Protein AF-A0A1H1J2H3-F1 (afdb_monomer_lite)

Structure (mmCIF, N/CA/C/O backbone):
data_AF-A0A1H1J2H3-F1
#
_entry.id   AF-A0A1H1J2H3-F1
#
loop_
_atom_site.group_PDB
_atom_site.id
_atom_site.type_symbol
_atom_site.label_atom_id
_atom_site.label_alt_id
_atom_site.label_comp_id
_atom_site.label_asym_id
_atom_site.label_entity_id
_atom_site.label_seq_id
_atom_site.pdbx_PDB_ins_code
_atom_site.Cartn_x
_atom_site.Cartn_y
_atom_site.Cartn_z
_atom_site.occupancy
_atom_site.B_iso_or_equiv
_atom_site.auth_seq_id
_atom_site.auth_comp_id
_atom_site.auth_asym_id
_atom_site.auth_atom_id
_atom_site.pdbx_PDB_model_num
ATOM 1 N N . MET A 1 1 ? 97.618 37.392 -38.496 1.00 36.31 1 MET A N 1
ATOM 2 C CA . MET A 1 1 ? 97.103 38.719 -38.889 1.00 36.31 1 MET A CA 1
ATOM 3 C C . MET A 1 1 ? 95.689 38.517 -39.395 1.00 36.31 1 MET A C 1
ATOM 5 O O . MET A 1 1 ? 95.484 37.674 -40.255 1.00 36.31 1 MET A O 1
ATOM 9 N N . THR A 1 2 ? 94.741 39.180 -38.746 1.00 43.62 2 THR A N 1
ATOM 10 C CA . THR A 1 2 ? 93.294 39.170 -38.993 1.00 43.62 2 THR A CA 1
ATOM 11 C C . THR A 1 2 ? 92.930 39.876 -40.304 1.00 43.62 2 THR A C 1
ATOM 13 O O . THR A 1 2 ? 93.598 40.845 -40.660 1.00 43.62 2 THR A O 1
ATOM 16 N N . ASN A 1 3 ? 91.875 39.416 -40.992 1.00 35.62 3 ASN A N 1
ATOM 17 C CA . ASN A 1 3 ? 90.645 40.201 -41.204 1.00 35.62 3 ASN A CA 1
ATOM 18 C C . ASN A 1 3 ? 89.600 39.472 -42.077 1.00 35.62 3 ASN A C 1
ATOM 20 O O . ASN A 1 3 ? 89.865 39.086 -43.211 1.00 35.62 3 ASN A O 1
ATOM 24 N N . ASP A 1 4 ? 88.417 39.331 -41.478 1.00 42.59 4 ASP A N 1
ATOM 25 C CA . ASP A 1 4 ? 87.033 39.453 -41.970 1.00 42.59 4 ASP A CA 1
ATOM 26 C C . ASP A 1 4 ? 86.778 39.903 -43.425 1.00 42.59 4 ASP A C 1
ATOM 28 O O . ASP A 1 4 ? 87.322 40.912 -43.865 1.00 42.59 4 ASP A O 1
ATOM 32 N N . THR A 1 5 ? 85.818 39.279 -44.134 1.00 40.19 5 THR A N 1
ATOM 33 C CA . THR A 1 5 ? 84.399 39.730 -44.256 1.00 40.19 5 THR A CA 1
ATOM 34 C C . THR A 1 5 ? 83.586 38.938 -45.314 1.00 40.19 5 THR A C 1
ATOM 36 O O . THR A 1 5 ? 83.968 38.872 -46.472 1.00 40.19 5 THR A O 1
ATOM 39 N N . ASN A 1 6 ? 82.436 38.400 -44.874 1.00 42.41 6 ASN A N 1
ATOM 40 C CA . ASN A 1 6 ? 81.051 38.474 -45.406 1.00 42.41 6 ASN A CA 1
ATOM 41 C C . ASN A 1 6 ? 80.650 38.199 -46.891 1.00 42.41 6 ASN A C 1
ATOM 43 O O . ASN A 1 6 ? 81.324 38.604 -47.832 1.00 42.41 6 ASN A O 1
ATOM 47 N N . THR A 1 7 ? 79.381 37.752 -47.039 1.00 37.81 7 THR A N 1
ATOM 48 C CA . THR A 1 7 ? 78.473 37.690 -48.229 1.00 37.81 7 THR A CA 1
ATOM 49 C C . THR A 1 7 ? 78.457 36.338 -48.963 1.00 37.81 7 THR A C 1
ATOM 51 O O . THR A 1 7 ? 79.508 35.821 -49.298 1.00 37.81 7 THR A O 1
ATOM 54 N N . GLY A 1 8 ? 77.343 35.681 -49.295 1.00 33.53 8 GLY A N 1
ATOM 55 C CA . GLY A 1 8 ? 75.907 35.955 -49.220 1.00 33.53 8 GLY A CA 1
ATOM 56 C C . GLY A 1 8 ? 75.148 34.768 -49.855 1.00 33.53 8 GLY A C 1
ATOM 57 O O . GLY A 1 8 ? 75.752 33.915 -50.503 1.00 33.53 8 GLY A O 1
ATOM 58 N N . ALA A 1 9 ? 73.843 34.697 -49.601 1.00 39.56 9 ALA A N 1
ATOM 59 C CA . ALA A 1 9 ? 72.915 33.637 -49.998 1.00 39.56 9 ALA A CA 1
ATOM 60 C C . ALA A 1 9 ? 72.599 33.597 -51.508 1.00 39.56 9 ALA A C 1
ATOM 62 O O . ALA A 1 9 ? 72.543 34.656 -52.122 1.00 39.56 9 ALA A O 1
ATOM 63 N N . ASP A 1 10 ? 72.347 32.402 -52.062 1.00 38.41 10 ASP A N 1
ATOM 64 C CA . ASP A 1 10 ? 71.090 31.995 -52.733 1.00 38.41 10 ASP A CA 1
ATOM 65 C C . ASP A 1 10 ? 71.273 30.619 -53.409 1.00 38.41 10 ASP A C 1
ATOM 67 O O . ASP A 1 10 ? 72.138 30.468 -54.268 1.00 38.41 10 ASP A O 1
ATOM 71 N N . ASP A 1 11 ? 70.440 29.630 -53.071 1.00 39.12 11 ASP A N 1
ATOM 72 C CA . ASP A 1 11 ? 69.999 28.634 -54.058 1.00 39.12 11 ASP A CA 1
ATOM 73 C C . ASP A 1 11 ? 68.630 28.074 -53.652 1.00 39.12 11 ASP A C 1
ATOM 75 O O . ASP A 1 11 ? 68.457 27.389 -52.639 1.00 39.12 11 ASP A O 1
ATOM 79 N N . SER A 1 12 ? 67.637 28.425 -54.457 1.00 41.12 12 SER A N 1
ATOM 80 C CA . SER A 1 12 ? 66.279 27.911 -54.405 1.00 41.12 12 SER A CA 1
ATOM 81 C C . SER A 1 12 ? 66.153 26.800 -55.442 1.00 41.12 12 SER A C 1
ATOM 83 O O . SER A 1 12 ? 66.401 27.068 -56.614 1.00 41.12 12 SER A O 1
ATOM 85 N N . SER A 1 13 ? 65.629 25.623 -55.067 1.00 41.72 13 SER A N 1
ATOM 86 C CA . SER A 1 13 ? 64.495 24.945 -55.745 1.00 41.72 13 SER A CA 1
ATOM 87 C C . SER A 1 13 ? 64.489 23.412 -55.622 1.00 41.72 13 SER A C 1
ATOM 89 O O . SER A 1 13 ? 65.503 22.752 -55.813 1.00 41.72 13 SER A O 1
ATOM 91 N N . ARG A 1 14 ? 63.254 22.884 -55.515 1.00 44.09 14 ARG A N 1
ATOM 92 C CA . ARG A 1 14 ? 62.756 21.491 -55.669 1.00 44.09 14 ARG A CA 1
ATOM 93 C C . ARG A 1 14 ? 62.645 20.712 -54.355 1.00 44.09 14 ARG A C 1
ATOM 95 O O . ARG A 1 14 ? 63.609 20.146 -53.871 1.00 44.09 14 ARG A O 1
ATOM 102 N N . SER A 1 15 ? 61.514 20.771 -53.650 1.00 41.53 15 SER A N 1
ATOM 103 C CA . SER A 1 15 ? 60.154 20.325 -54.019 1.00 41.53 15 SER A CA 1
ATOM 104 C C . SER A 1 15 ? 60.049 18.829 -54.327 1.00 41.53 15 SER A C 1
ATOM 106 O O . SER A 1 15 ? 60.689 18.325 -55.244 1.00 41.53 15 SER A O 1
ATOM 108 N N . GLU A 1 16 ? 59.107 18.211 -53.610 1.00 44.56 16 GLU A N 1
ATOM 109 C CA . GLU A 1 16 ? 58.350 17.017 -53.983 1.00 44.56 16 GLU A CA 1
ATOM 110 C C . GLU A 1 16 ? 59.008 15.637 -53.834 1.00 44.56 16 GLU A C 1
ATOM 112 O O . GLU A 1 16 ? 59.521 15.057 -54.786 1.00 44.56 16 GLU A O 1
ATOM 117 N N . ARG A 1 17 ? 58.753 15.028 -52.667 1.00 43.31 17 ARG A N 1
ATOM 118 C CA . ARG A 1 17 ? 57.967 13.784 -52.476 1.00 43.31 17 ARG A CA 1
ATOM 119 C C . ARG A 1 17 ? 58.601 12.931 -51.383 1.00 43.31 17 ARG A C 1
ATOM 121 O O . ARG A 1 17 ? 59.389 12.042 -51.668 1.00 43.31 17 ARG A O 1
ATOM 128 N N . ASP A 1 18 ? 58.126 13.102 -50.156 1.00 45.59 18 ASP A N 1
ATOM 129 C CA . ASP A 1 18 ? 57.820 11.909 -49.376 1.00 45.59 18 ASP A CA 1
ATOM 130 C C . ASP A 1 18 ? 56.404 12.036 -48.825 1.00 45.59 18 ASP A C 1
ATOM 132 O O . ASP A 1 18 ? 56.073 12.849 -47.960 1.00 45.59 18 ASP A O 1
ATOM 136 N N . ARG A 1 19 ? 55.522 11.327 -49.520 1.00 43.34 19 ARG A N 1
ATOM 137 C CA . ARG A 1 19 ? 54.085 11.337 -49.331 1.00 43.34 19 ARG A CA 1
ATOM 138 C C . ARG A 1 19 ? 53.770 10.477 -48.119 1.00 43.34 19 ARG A C 1
ATOM 140 O O . ARG A 1 19 ? 54.002 9.278 -48.131 1.00 43.34 19 ARG A O 1
ATOM 147 N N . GLY A 1 20 ? 53.108 11.092 -47.147 1.00 46.50 20 GLY A N 1
ATOM 148 C CA . GLY A 1 20 ? 51.881 10.540 -46.582 1.00 46.50 20 GLY A CA 1
ATOM 149 C C . GLY A 1 20 ? 51.920 9.068 -46.170 1.00 46.50 20 GLY A C 1
ATOM 150 O O . GLY A 1 20 ? 51.310 8.218 -46.808 1.00 46.50 20 GLY A O 1
ATOM 151 N N . ARG A 1 21 ? 52.477 8.805 -44.992 1.00 44.47 21 ARG A N 1
ATOM 152 C CA . ARG A 1 21 ? 51.837 7.891 -44.041 1.00 44.47 21 ARG A CA 1
ATOM 153 C C . ARG A 1 21 ? 51.484 8.667 -42.779 1.00 44.47 21 ARG A C 1
ATOM 155 O O . ARG A 1 21 ? 51.980 8.391 -41.693 1.00 44.47 21 ARG A O 1
ATOM 162 N N . ARG A 1 22 ? 50.561 9.627 -42.919 1.00 46.19 22 ARG A N 1
ATOM 163 C CA . ARG A 1 22 ? 49.605 9.838 -41.832 1.00 46.19 22 ARG A CA 1
ATOM 164 C C . ARG A 1 22 ? 48.875 8.506 -41.727 1.00 46.19 22 ARG A C 1
ATOM 166 O O . ARG A 1 22 ? 48.101 8.159 -42.611 1.00 46.19 22 ARG A O 1
ATOM 173 N N . ARG A 1 23 ? 49.220 7.698 -40.721 1.00 45.53 23 ARG A N 1
ATOM 174 C CA . ARG A 1 23 ? 48.247 6.742 -40.205 1.00 45.53 23 ARG A CA 1
ATOM 175 C C . ARG A 1 23 ? 47.048 7.618 -39.878 1.00 45.53 23 ARG A C 1
ATOM 177 O O . ARG A 1 23 ? 47.141 8.437 -38.968 1.00 45.53 23 ARG A O 1
ATOM 184 N N . ASP A 1 24 ? 45.999 7.522 -40.685 1.00 43.44 24 ASP A N 1
ATOM 185 C CA . ASP A 1 24 ? 44.666 7.861 -40.228 1.00 43.44 24 ASP A CA 1
ATOM 186 C C . ASP A 1 24 ? 44.453 6.971 -39.009 1.00 43.44 24 ASP A C 1
ATOM 188 O O . ASP A 1 24 ? 44.097 5.795 -39.118 1.00 43.44 24 ASP A O 1
ATOM 192 N N . SER A 1 25 ? 44.822 7.489 -37.840 1.00 47.12 25 SER A N 1
ATOM 193 C CA . SER A 1 25 ? 44.385 6.953 -36.571 1.00 47.12 25 SER A CA 1
ATOM 194 C C . SER A 1 25 ? 42.880 7.118 -36.629 1.00 47.12 25 SER A C 1
ATOM 196 O O . SER A 1 25 ? 42.366 8.198 -36.338 1.00 47.12 25 SER A O 1
ATOM 198 N N . LYS A 1 26 ? 42.180 6.086 -37.125 1.00 51.97 26 LYS A N 1
ATOM 199 C CA . LYS A 1 26 ? 40.737 5.974 -36.944 1.00 51.97 26 LYS A CA 1
ATOM 200 C C . LYS A 1 26 ? 40.501 6.339 -35.482 1.00 51.97 26 LYS A C 1
ATOM 202 O O . LYS A 1 26 ? 41.202 5.752 -34.651 1.00 51.97 26 LYS A O 1
ATOM 207 N N . PRO A 1 27 ? 39.634 7.322 -35.178 1.00 56.72 27 PRO A N 1
ATOM 208 C CA . PRO A 1 27 ? 39.331 7.643 -33.794 1.00 56.72 27 PRO A CA 1
ATOM 209 C C . PRO A 1 27 ? 39.027 6.316 -33.112 1.00 56.72 27 PRO A C 1
ATOM 211 O O . PRO A 1 27 ? 38.200 5.549 -33.614 1.00 56.72 27 PRO A O 1
ATOM 214 N N . GLU A 1 28 ? 39.823 5.971 -32.096 1.00 65.06 28 GLU A N 1
ATOM 215 C CA . GLU A 1 28 ? 39.652 4.703 -31.404 1.00 65.06 28 GLU A CA 1
ATOM 216 C C . GLU A 1 28 ? 38.221 4.697 -30.894 1.00 65.06 28 GLU A C 1
ATOM 218 O O . GLU A 1 28 ? 37.833 5.536 -30.083 1.00 65.06 28 GLU A O 1
ATOM 223 N N . SER A 1 29 ? 37.414 3.813 -31.479 1.00 72.00 29 SER A N 1
ATOM 224 C CA . SER A 1 29 ? 35.996 3.745 -31.175 1.00 72.00 29 SER A CA 1
ATOM 225 C C . SER A 1 29 ? 35.841 3.571 -29.672 1.00 72.00 29 SER A C 1
ATOM 227 O O . SER A 1 29 ? 36.505 2.710 -29.077 1.00 72.00 29 SER A O 1
ATOM 229 N N . HIS A 1 30 ? 34.973 4.390 -29.075 1.00 82.38 30 HIS A N 1
ATOM 230 C CA . HIS A 1 30 ? 34.748 4.395 -27.637 1.00 82.38 30 HIS A CA 1
ATOM 231 C C . HIS A 1 30 ? 34.505 2.954 -27.144 1.00 82.38 30 HIS A C 1
ATOM 233 O O . HIS A 1 30 ? 33.844 2.174 -27.844 1.00 82.38 30 HIS A O 1
ATOM 239 N N . PRO A 1 31 ? 35.043 2.546 -25.977 1.00 86.06 31 PRO A N 1
ATOM 240 C CA . PRO A 1 31 ? 34.907 1.174 -25.488 1.00 86.06 31 PRO A CA 1
ATOM 241 C C . PRO A 1 31 ? 33.460 0.665 -25.471 1.00 86.06 31 PRO A C 1
ATOM 243 O O . PRO A 1 31 ? 33.229 -0.476 -25.863 1.00 86.06 31 PRO A O 1
ATOM 246 N N . ALA A 1 32 ? 32.499 1.523 -25.108 1.00 83.75 32 ALA A N 1
ATOM 247 C CA . ALA A 1 32 ? 31.072 1.188 -25.116 1.00 83.75 32 ALA A CA 1
ATOM 248 C C . ALA A 1 32 ? 30.548 0.857 -26.525 1.00 83.75 32 ALA A C 1
ATOM 250 O O . ALA A 1 32 ? 29.857 -0.140 -26.698 1.00 83.75 32 ALA A O 1
ATOM 251 N N . THR A 1 33 ? 30.952 1.624 -27.541 1.00 89.56 33 THR A N 1
ATOM 252 C CA . THR A 1 33 ? 30.580 1.399 -28.945 1.00 89.56 33 THR A CA 1
ATOM 253 C C . THR A 1 33 ? 31.096 0.057 -29.445 1.00 89.56 33 THR A C 1
ATOM 255 O O . THR A 1 33 ? 30.332 -0.736 -29.990 1.00 89.56 33 THR A O 1
ATOM 258 N N . ARG A 1 34 ? 32.369 -0.264 -29.169 1.00 89.25 34 ARG A N 1
ATOM 259 C CA . ARG A 1 34 ? 32.951 -1.563 -29.551 1.00 89.25 34 ARG A CA 1
ATOM 260 C C . ARG A 1 34 ? 32.280 -2.731 -28.832 1.00 89.25 34 ARG A C 1
ATOM 262 O O . ARG A 1 34 ? 32.078 -3.784 -29.434 1.00 89.25 34 ARG A O 1
ATOM 269 N N . ALA A 1 35 ? 31.963 -2.566 -27.547 1.00 89.75 35 ALA A N 1
ATOM 270 C CA . ALA A 1 35 ? 31.281 -3.590 -26.763 1.00 89.75 35 ALA A CA 1
ATOM 271 C C . ALA A 1 35 ? 29.865 -3.847 -27.298 1.00 89.75 35 ALA A C 1
ATOM 273 O O . ALA A 1 35 ? 29.514 -4.999 -27.539 1.00 89.75 35 ALA A O 1
ATOM 274 N N . ALA A 1 36 ? 29.101 -2.785 -27.569 1.00 89.81 36 ALA A N 1
ATOM 275 C CA . ALA A 1 36 ? 27.762 -2.873 -28.141 1.00 89.81 36 ALA A CA 1
ATOM 276 C C . ALA A 1 36 ? 27.765 -3.535 -29.528 1.00 89.81 36 ALA A C 1
ATOM 278 O O . ALA A 1 36 ? 26.981 -4.451 -29.766 1.00 89.81 36 ALA A O 1
ATOM 279 N N . GLU A 1 37 ? 28.708 -3.170 -30.407 1.00 89.56 37 GLU A N 1
ATOM 280 C CA . GLU A 1 37 ? 28.869 -3.821 -31.716 1.00 89.56 37 GLU A CA 1
ATOM 281 C C . GLU A 1 37 ? 29.231 -5.304 -31.574 1.00 89.56 37 GLU A C 1
ATOM 283 O O . GLU A 1 37 ? 28.738 -6.150 -32.318 1.00 89.56 37 GLU A O 1
ATOM 288 N N . THR A 1 38 ? 30.096 -5.639 -30.614 1.00 92.38 38 THR A N 1
ATOM 289 C CA . THR A 1 38 ? 30.494 -7.029 -30.360 1.00 92.38 38 THR A CA 1
ATOM 290 C C . THR A 1 38 ? 29.305 -7.861 -29.889 1.00 92.38 38 THR A C 1
ATOM 292 O O . THR A 1 38 ? 29.110 -8.968 -30.387 1.00 92.38 38 THR A O 1
ATOM 295 N N . ILE A 1 39 ? 28.501 -7.334 -28.963 1.00 90.44 39 ILE A N 1
ATOM 296 C CA . ILE A 1 39 ? 27.307 -8.010 -28.443 1.00 90.44 39 ILE A CA 1
ATOM 297 C C . ILE A 1 39 ? 26.262 -8.165 -29.550 1.00 90.44 39 ILE A C 1
ATOM 299 O O . ILE A 1 39 ? 25.808 -9.280 -29.783 1.00 90.44 39 ILE A O 1
ATOM 303 N N . ALA A 1 40 ? 25.951 -7.098 -30.292 1.00 88.69 40 ALA A N 1
ATOM 304 C CA . ALA A 1 40 ? 24.964 -7.132 -31.374 1.00 88.69 40 ALA A CA 1
ATOM 305 C C . ALA A 1 40 ? 25.328 -8.111 -32.504 1.00 88.69 40 ALA A C 1
ATOM 307 O O . ALA A 1 40 ? 24.442 -8.686 -33.128 1.00 88.69 40 ALA A O 1
ATOM 308 N N . ASN A 1 41 ? 26.624 -8.306 -32.773 1.00 88.56 41 ASN A N 1
ATOM 309 C CA . ASN A 1 41 ? 27.095 -9.253 -33.786 1.00 88.56 41 ASN A CA 1
ATOM 310 C C . ASN A 1 41 ? 27.195 -10.699 -33.276 1.00 88.56 41 ASN A C 1
ATOM 312 O O . ASN A 1 41 ? 27.247 -11.627 -34.085 1.00 88.56 41 ASN A O 1
ATOM 316 N N . ARG A 1 42 ? 27.293 -10.899 -31.957 1.00 92.19 42 ARG A N 1
ATOM 317 C CA . ARG A 1 42 ? 27.474 -12.217 -31.337 1.00 92.19 42 ARG A CA 1
ATOM 318 C C . ARG A 1 42 ? 26.152 -12.838 -30.902 1.00 92.19 42 ARG A C 1
ATOM 320 O O . ARG A 1 42 ? 25.968 -14.038 -31.078 1.00 92.19 42 ARG A O 1
ATOM 327 N N . GLU A 1 43 ? 25.277 -12.035 -30.314 1.00 88.88 43 GLU A N 1
ATOM 328 C CA . GLU A 1 43 ? 24.031 -12.483 -29.707 1.00 88.88 43 GLU A CA 1
ATOM 329 C C . GLU A 1 43 ? 22.849 -12.220 -30.640 1.00 88.88 43 GLU A C 1
ATOM 331 O O . GLU A 1 43 ? 22.773 -11.195 -31.319 1.00 88.88 43 GLU A O 1
ATOM 336 N N . ARG A 1 44 ? 21.884 -13.141 -30.646 1.00 85.75 44 ARG A N 1
ATOM 337 C CA . ARG A 1 44 ? 20.593 -12.895 -31.285 1.00 85.75 44 ARG A CA 1
ATOM 338 C C . ARG A 1 44 ? 19.721 -12.118 -30.305 1.00 85.75 44 ARG A C 1
ATOM 340 O O . ARG A 1 44 ? 19.237 -12.673 -29.325 1.00 85.75 44 ARG A O 1
ATOM 347 N N . LEU A 1 45 ? 19.545 -10.829 -30.570 1.00 87.56 45 LEU A N 1
ATOM 348 C CA . LEU A 1 45 ? 18.708 -9.958 -29.753 1.00 87.56 45 LEU A CA 1
ATOM 349 C C . LEU A 1 45 ? 17.256 -10.067 -30.226 1.00 87.56 45 LEU A C 1
ATOM 351 O O . LEU A 1 45 ? 16.943 -9.638 -31.333 1.00 87.56 45 LEU A O 1
ATOM 355 N N . ASP A 1 46 ? 16.384 -10.628 -29.389 1.00 85.44 46 ASP A N 1
ATOM 356 C CA . ASP A 1 46 ? 14.945 -10.737 -29.680 1.00 85.44 46 ASP A CA 1
ATOM 357 C C . ASP A 1 46 ? 14.112 -9.645 -28.966 1.00 85.44 46 ASP A C 1
ATOM 359 O O . ASP A 1 46 ? 12.936 -9.466 -29.266 1.00 85.44 46 ASP A O 1
ATOM 363 N N . SER A 1 47 ? 14.716 -8.884 -28.041 1.00 89.50 47 SER A N 1
ATOM 364 C CA . SER A 1 47 ? 14.076 -7.755 -27.348 1.00 89.50 47 SER A CA 1
ATOM 365 C C . SER A 1 47 ? 14.318 -6.437 -28.085 1.00 89.50 47 SER A C 1
ATOM 367 O O . SER A 1 47 ? 15.468 -6.045 -28.299 1.00 89.50 47 SER A O 1
ATOM 369 N N . ASP A 1 48 ? 13.243 -5.706 -28.395 1.00 91.38 48 ASP A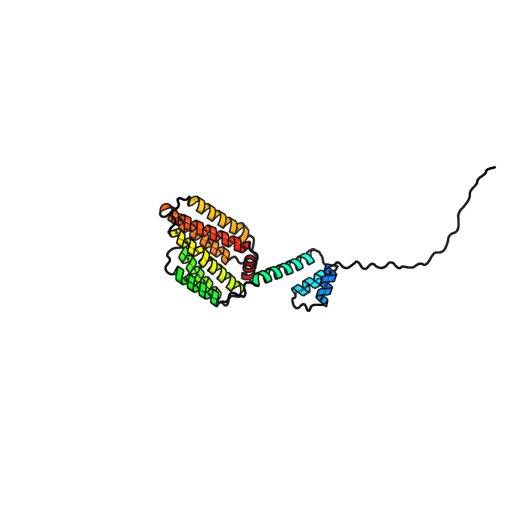 N 1
ATOM 370 C CA . ASP A 1 48 ? 13.305 -4.377 -29.021 1.00 91.38 48 ASP A CA 1
ATOM 371 C C . ASP A 1 48 ? 14.161 -3.389 -28.216 1.00 91.38 48 ASP A C 1
ATOM 373 O O . ASP A 1 48 ? 14.891 -2.580 -28.794 1.00 91.38 48 ASP A O 1
ATOM 377 N N . LEU A 1 49 ? 14.126 -3.481 -26.881 1.00 91.75 49 LEU A N 1
ATOM 378 C CA . LEU A 1 49 ? 14.953 -2.656 -26.003 1.00 91.75 49 LEU A CA 1
ATOM 379 C C . LEU A 1 49 ? 16.431 -3.032 -26.108 1.00 91.75 49 LEU A C 1
ATOM 381 O O . LEU A 1 49 ? 17.272 -2.145 -26.220 1.00 91.75 49 LEU A O 1
ATOM 385 N N . ALA A 1 50 ? 16.760 -4.326 -26.141 1.00 91.12 50 ALA A N 1
ATOM 386 C CA . ALA A 1 50 ? 18.142 -4.776 -26.303 1.00 91.12 50 ALA A CA 1
ATOM 387 C C . ALA A 1 50 ? 18.715 -4.349 -27.667 1.00 91.12 50 ALA A C 1
ATOM 389 O O . ALA A 1 50 ? 19.860 -3.894 -27.751 1.00 91.12 50 ALA A O 1
ATOM 390 N N . ILE A 1 51 ? 17.896 -4.424 -28.723 1.00 93.31 51 ILE A N 1
ATOM 391 C CA . ILE A 1 51 ? 18.235 -3.929 -30.063 1.00 93.31 51 ILE A CA 1
ATOM 392 C C . ILE A 1 51 ? 18.446 -2.411 -30.031 1.00 93.31 51 ILE A C 1
ATOM 394 O O . ILE A 1 51 ? 19.451 -1.923 -30.553 1.00 93.31 51 ILE A O 1
ATOM 398 N N . ARG A 1 52 ? 17.529 -1.653 -29.413 1.00 94.38 52 ARG A N 1
ATOM 399 C CA . ARG A 1 52 ? 17.616 -0.189 -29.292 1.00 94.38 52 ARG A CA 1
ATOM 400 C C . ARG A 1 52 ? 18.850 0.236 -28.499 1.00 94.38 52 ARG A C 1
ATOM 402 O O . ARG A 1 52 ? 19.563 1.125 -28.954 1.00 94.38 52 ARG A O 1
ATOM 409 N N . LEU A 1 53 ? 19.130 -0.421 -27.377 1.00 94.19 53 LEU A N 1
ATOM 410 C CA . LEU A 1 53 ? 20.295 -0.175 -26.530 1.00 94.19 53 LEU A CA 1
ATOM 411 C C . LEU A 1 53 ? 21.593 -0.404 -27.300 1.00 94.19 53 LEU A C 1
ATOM 413 O O . LEU A 1 53 ? 22.416 0.506 -27.392 1.00 94.19 53 LEU A O 1
ATOM 417 N N . CYS A 1 54 ? 21.754 -1.578 -27.919 1.00 93.94 54 CYS A N 1
ATOM 418 C CA . CYS A 1 54 ? 22.958 -1.874 -28.694 1.00 93.94 54 CYS A CA 1
ATOM 419 C C . CYS A 1 54 ? 23.110 -0.908 -29.873 1.00 93.94 54 CYS A C 1
ATOM 421 O O . CYS A 1 54 ? 24.195 -0.383 -30.093 1.00 93.94 54 CYS A O 1
ATOM 423 N N . ARG A 1 55 ? 22.021 -0.598 -30.588 1.00 93.56 55 ARG A N 1
ATOM 424 C CA . ARG A 1 55 ? 22.048 0.346 -31.711 1.00 93.56 55 ARG A CA 1
ATOM 425 C C . ARG A 1 55 ? 22.464 1.753 -31.281 1.00 93.56 55 ARG A C 1
ATOM 427 O O . ARG A 1 55 ? 23.274 2.360 -31.972 1.00 93.56 55 ARG A O 1
ATOM 434 N N . THR A 1 56 ? 21.917 2.268 -30.182 1.00 94.50 56 THR A N 1
ATOM 435 C CA . THR A 1 56 ? 22.248 3.608 -29.677 1.00 94.50 56 THR A CA 1
ATOM 436 C C . THR A 1 56 ? 23.688 3.670 -29.168 1.00 94.50 56 THR A C 1
ATOM 438 O O . THR A 1 56 ? 24.391 4.623 -29.479 1.00 94.50 56 THR A O 1
ATOM 441 N N . LEU A 1 57 ? 24.167 2.647 -28.452 1.00 93.69 57 LEU A N 1
ATOM 442 C CA . LEU A 1 57 ? 25.550 2.607 -27.958 1.00 93.69 57 LEU A CA 1
ATOM 443 C C . LEU A 1 57 ? 26.584 2.398 -29.079 1.00 93.69 57 LEU A C 1
ATOM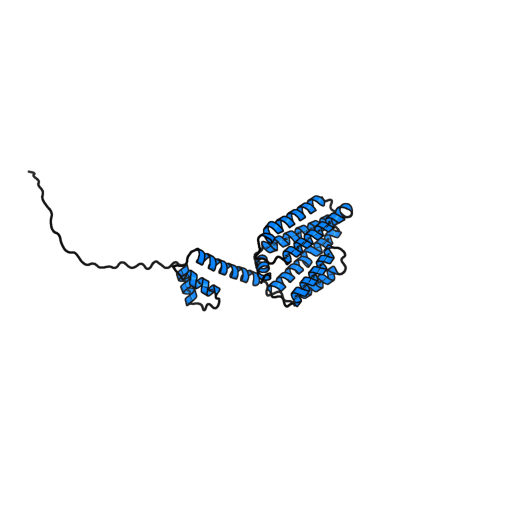 445 O O . LEU A 1 57 ? 27.712 2.886 -28.978 1.00 93.69 57 LEU A O 1
ATOM 449 N N . SER A 1 58 ? 26.208 1.689 -30.148 1.00 92.88 58 SER A N 1
ATOM 450 C CA . SER A 1 58 ? 27.026 1.503 -31.352 1.00 92.88 58 SER A CA 1
ATOM 451 C C . SER A 1 58 ? 27.036 2.717 -32.287 1.00 92.88 58 SER A C 1
ATOM 453 O O . SER A 1 58 ? 27.858 2.754 -33.197 1.00 92.88 58 SER A O 1
ATOM 455 N N . ASP A 1 59 ? 26.158 3.704 -32.098 1.00 91.88 59 ASP A N 1
ATOM 456 C CA . ASP A 1 59 ? 26.138 4.916 -32.915 1.00 91.88 59 ASP A CA 1
ATOM 457 C C . ASP A 1 59 ? 27.128 5.955 -32.352 1.00 91.88 59 ASP A C 1
ATOM 459 O O . ASP A 1 59 ? 26.861 6.564 -31.313 1.00 91.88 59 ASP A O 1
ATOM 463 N N . PRO A 1 60 ? 28.265 6.220 -33.026 1.00 86.50 60 PRO A N 1
ATOM 464 C CA . PRO A 1 60 ? 29.250 7.192 -32.552 1.00 86.50 60 PRO A CA 1
ATOM 465 C C . PRO A 1 60 ? 28.736 8.642 -32.585 1.00 86.50 60 PRO A C 1
ATOM 467 O O . PRO A 1 60 ? 29.420 9.536 -32.091 1.00 86.50 60 PRO A O 1
ATOM 470 N N . SER A 1 61 ? 27.571 8.886 -33.194 1.00 89.44 61 SER A N 1
ATOM 471 C CA . SER A 1 61 ? 26.904 10.189 -33.250 1.00 89.44 61 SER A CA 1
ATOM 472 C C . SER A 1 61 ? 25.741 10.334 -32.264 1.00 89.44 61 SER A C 1
ATOM 474 O O . SER A 1 61 ? 25.103 11.388 -32.239 1.00 89.44 61 SER A O 1
ATOM 476 N N . ALA A 1 62 ? 25.472 9.316 -31.437 1.00 89.94 62 ALA A N 1
ATOM 477 C CA . ALA A 1 62 ? 24.444 9.399 -30.408 1.00 89.94 62 ALA A CA 1
ATOM 478 C C . ALA A 1 62 ? 24.751 10.521 -29.403 1.00 89.94 62 ALA A C 1
ATOM 480 O O . ALA A 1 62 ? 25.881 10.693 -28.943 1.00 89.94 62 ALA A O 1
ATOM 481 N N . THR A 1 63 ? 23.723 11.297 -29.061 1.00 91.81 63 THR A N 1
ATOM 482 C CA . THR A 1 63 ? 23.808 12.336 -28.031 1.00 91.81 63 THR A CA 1
ATOM 483 C C . THR A 1 63 ? 23.800 11.712 -26.634 1.00 91.81 63 THR A C 1
ATOM 485 O O . THR A 1 63 ? 23.263 10.621 -26.455 1.00 91.81 63 THR A O 1
ATOM 488 N N . SER A 1 64 ? 24.351 12.421 -25.637 1.00 91.25 64 SER A N 1
ATOM 489 C CA . SER A 1 64 ? 24.321 11.973 -24.229 1.00 91.25 64 SER A CA 1
ATOM 490 C C . SER A 1 64 ? 22.895 11.690 -23.765 1.00 91.25 64 SER A C 1
ATOM 492 O O . SER A 1 64 ? 22.631 10.605 -23.277 1.00 91.25 64 SER A O 1
ATOM 494 N N . GLU A 1 65 ? 21.964 12.605 -24.047 1.00 93.12 65 GLU A N 1
ATOM 495 C CA . GLU A 1 65 ? 20.537 12.472 -23.720 1.00 93.12 65 GLU A CA 1
ATOM 496 C C . GLU A 1 65 ? 19.936 11.169 -24.268 1.00 93.12 65 GLU A C 1
ATOM 498 O O . GLU A 1 65 ? 19.341 10.393 -23.537 1.00 93.12 65 GLU A O 1
ATOM 503 N N . ARG A 1 66 ? 20.201 10.839 -25.537 1.00 90.81 66 ARG A N 1
ATOM 504 C CA . ARG A 1 66 ? 19.673 9.613 -26.152 1.00 90.81 66 ARG A CA 1
ATOM 505 C C . ARG A 1 66 ? 20.288 8.339 -25.561 1.00 90.81 66 ARG A C 1
ATOM 507 O O . ARG A 1 66 ? 19.645 7.288 -25.569 1.00 90.81 66 ARG A O 1
ATOM 514 N N . VAL A 1 67 ? 21.546 8.411 -25.123 1.00 92.38 67 VAL A N 1
ATOM 515 C CA . VAL A 1 67 ? 22.231 7.313 -24.427 1.00 92.38 67 VAL A CA 1
ATOM 516 C C . VAL A 1 67 ? 21.680 7.157 -23.008 1.00 92.38 67 VAL A C 1
ATOM 518 O O . VAL A 1 67 ? 21.428 6.032 -22.588 1.00 92.38 67 VAL A O 1
ATOM 521 N N . GLU A 1 68 ? 21.463 8.261 -22.296 1.00 93.19 68 GLU A N 1
ATOM 522 C CA . GLU A 1 68 ? 20.856 8.293 -20.962 1.00 93.19 68 GLU A CA 1
ATOM 523 C C . GLU A 1 68 ? 19.439 7.714 -20.992 1.00 93.19 68 GLU A C 1
ATOM 525 O O . GLU A 1 68 ? 19.169 6.789 -20.231 1.00 93.19 68 GLU A O 1
ATOM 530 N N . ASP A 1 69 ? 18.599 8.131 -21.943 1.00 92.50 69 ASP A N 1
ATOM 531 C CA . ASP A 1 69 ? 17.230 7.626 -22.110 1.00 92.50 69 ASP A CA 1
ATOM 532 C C . ASP A 1 69 ? 17.194 6.098 -22.265 1.00 92.50 69 ASP A C 1
ATOM 534 O O . ASP A 1 69 ? 16.482 5.394 -21.553 1.00 92.50 69 ASP A O 1
ATOM 538 N N . VAL A 1 70 ? 18.000 5.545 -23.182 1.00 93.69 70 VAL A N 1
ATOM 539 C CA . VAL A 1 70 ? 17.974 4.096 -23.440 1.00 93.69 70 VAL A CA 1
ATOM 540 C C . VAL A 1 70 ? 18.594 3.284 -22.302 1.00 93.69 70 VAL A C 1
ATOM 542 O O . VAL A 1 70 ? 18.216 2.129 -22.099 1.00 93.69 70 VAL A O 1
ATOM 545 N N . LEU A 1 71 ? 19.552 3.860 -21.571 1.00 93.75 71 LEU A N 1
ATOM 546 C CA . LEU A 1 71 ? 20.104 3.242 -20.369 1.00 93.75 71 LEU A CA 1
ATOM 547 C C . LEU A 1 71 ? 19.088 3.270 -19.231 1.00 93.75 71 LEU A C 1
ATOM 549 O O . LEU A 1 71 ? 18.964 2.269 -18.535 1.00 93.75 71 LEU A O 1
ATOM 553 N N . GLN A 1 72 ? 18.343 4.362 -19.072 1.00 90.94 72 GLN A N 1
ATOM 554 C CA . GLN A 1 72 ? 17.273 4.467 -18.089 1.00 90.94 72 GLN A CA 1
ATOM 555 C C . GLN A 1 72 ? 16.173 3.436 -18.365 1.00 90.94 72 GLN A C 1
ATOM 557 O O . GLN A 1 72 ? 15.804 2.705 -17.449 1.00 90.94 72 GLN A O 1
ATOM 562 N N . ASP A 1 73 ? 15.744 3.284 -19.622 1.00 88.94 73 ASP A N 1
ATOM 563 C CA . ASP A 1 73 ? 14.796 2.235 -20.020 1.00 88.94 73 ASP A CA 1
ATOM 564 C C . ASP A 1 73 ? 15.333 0.825 -19.700 1.00 88.94 73 ASP A C 1
ATOM 566 O O . ASP A 1 73 ? 14.606 -0.049 -19.230 1.00 88.94 73 ASP A O 1
ATOM 570 N N . ALA A 1 74 ? 16.620 0.580 -19.978 1.00 91.06 74 ALA A N 1
ATOM 571 C CA . ALA A 1 74 ? 17.261 -0.707 -19.711 1.00 91.06 74 ALA A CA 1
ATOM 572 C C . ALA A 1 74 ? 17.358 -1.005 -18.212 1.00 91.06 74 ALA A C 1
ATOM 574 O O . ALA A 1 74 ? 17.077 -2.130 -17.802 1.00 91.06 74 ALA A O 1
ATOM 575 N N . ILE A 1 75 ? 17.719 -0.005 -17.405 1.00 88.88 75 ILE A N 1
ATOM 576 C CA . ILE A 1 75 ? 17.738 -0.102 -15.944 1.00 88.88 75 ILE A CA 1
ATOM 577 C C . ILE A 1 75 ? 16.326 -0.391 -15.437 1.00 88.88 75 ILE A C 1
ATOM 579 O O . ILE A 1 75 ? 16.152 -1.343 -14.691 1.00 88.88 75 ILE A O 1
ATOM 583 N N . GLU A 1 76 ? 15.306 0.337 -15.894 1.00 83.56 76 GLU A N 1
ATOM 584 C CA . GLU A 1 76 ? 13.925 0.114 -15.455 1.00 83.56 76 GLU A CA 1
ATOM 585 C C . GLU A 1 76 ? 13.448 -1.321 -15.726 1.00 83.56 76 GLU A C 1
ATOM 587 O O . GLU A 1 76 ? 12.820 -1.937 -14.862 1.00 83.56 76 GLU A O 1
ATOM 592 N N . VAL A 1 77 ? 13.785 -1.890 -16.887 1.00 85.00 77 VAL A N 1
ATOM 593 C CA . VAL A 1 77 ? 13.451 -3.287 -17.202 1.00 85.00 77 VAL A CA 1
ATOM 594 C C . VAL A 1 77 ? 14.217 -4.277 -16.326 1.00 85.00 77 VAL A C 1
ATOM 596 O O . VAL A 1 77 ? 13.627 -5.273 -15.912 1.00 85.00 77 VAL A O 1
ATOM 599 N N . LEU A 1 78 ? 15.495 -4.027 -16.029 1.00 85.38 78 LEU A N 1
ATOM 600 C CA . LEU A 1 78 ? 16.296 -4.896 -15.158 1.00 85.38 78 LEU A CA 1
ATOM 601 C C . LEU A 1 78 ? 15.798 -4.866 -13.711 1.00 85.38 78 LEU A C 1
ATOM 603 O O . LEU A 1 78 ? 15.545 -5.922 -13.143 1.00 85.38 78 LEU A O 1
ATOM 607 N N . GLU A 1 79 ? 15.585 -3.673 -13.160 1.00 81.75 79 GLU A N 1
ATOM 608 C CA . GLU A 1 79 ? 15.028 -3.470 -11.818 1.00 81.75 79 GLU A CA 1
ATOM 609 C C . GLU A 1 79 ? 13.640 -4.116 -11.702 1.00 81.75 79 GLU A C 1
ATOM 611 O O . GLU A 1 79 ? 13.313 -4.751 -10.702 1.00 81.75 79 GLU A O 1
ATOM 616 N N . THR A 1 80 ? 12.832 -4.021 -12.764 1.00 76.69 80 THR A N 1
ATOM 617 C CA . THR A 1 80 ? 11.542 -4.712 -12.824 1.00 76.69 80 THR A CA 1
ATOM 618 C C . THR A 1 80 ? 11.721 -6.225 -12.849 1.00 76.69 80 THR A C 1
ATOM 620 O O . THR A 1 80 ? 11.039 -6.924 -12.113 1.00 76.69 80 THR A O 1
ATOM 623 N N . ALA A 1 81 ? 12.615 -6.757 -13.680 1.00 78.00 81 ALA A N 1
ATOM 624 C CA . ALA A 1 81 ? 12.834 -8.197 -13.769 1.00 78.00 81 ALA A CA 1
ATOM 625 C C . ALA A 1 81 ? 13.321 -8.787 -12.435 1.00 78.00 81 ALA A C 1
ATOM 627 O O . ALA A 1 81 ? 12.802 -9.818 -12.016 1.00 78.00 81 ALA A O 1
ATOM 628 N N . GLU A 1 82 ? 14.244 -8.108 -11.749 1.00 77.69 82 GLU A N 1
ATOM 629 C CA . GLU A 1 82 ? 14.737 -8.510 -10.427 1.00 77.69 82 GLU A CA 1
ATOM 630 C C . GLU A 1 82 ? 13.623 -8.467 -9.370 1.00 77.69 82 GLU A C 1
ATOM 632 O O . GLU A 1 82 ? 13.461 -9.415 -8.604 1.00 77.69 82 GLU A O 1
ATOM 637 N N . ALA A 1 83 ? 12.791 -7.419 -9.373 1.00 72.12 83 ALA A N 1
ATOM 638 C CA . ALA A 1 83 ? 11.629 -7.329 -8.489 1.00 72.12 83 ALA A CA 1
ATOM 639 C C . ALA A 1 83 ? 10.597 -8.446 -8.734 1.00 72.12 83 ALA A C 1
ATOM 641 O O . ALA A 1 83 ? 9.946 -8.899 -7.796 1.00 72.12 83 ALA A O 1
ATOM 642 N N . LEU A 1 84 ? 10.430 -8.889 -9.984 1.00 70.00 84 LEU A N 1
ATOM 643 C CA . LEU A 1 84 ? 9.453 -9.915 -10.357 1.00 70.00 84 LEU A CA 1
ATOM 644 C C . LEU A 1 84 ? 9.970 -11.354 -10.167 1.00 70.00 84 LEU A C 1
ATOM 646 O O . LEU A 1 84 ? 9.154 -12.267 -10.073 1.00 70.00 84 LEU A O 1
ATOM 650 N N . GLU A 1 85 ? 11.284 -11.587 -10.079 1.00 70.00 85 GLU A N 1
ATOM 651 C CA . GLU A 1 85 ? 11.859 -12.940 -9.957 1.00 70.00 85 GLU A CA 1
ATOM 652 C C . GLU A 1 85 ? 11.391 -13.672 -8.679 1.00 70.00 85 GLU A C 1
ATOM 654 O O . GLU A 1 85 ? 11.284 -14.896 -8.669 1.00 70.00 85 GLU A O 1
ATOM 659 N N . GLY A 1 86 ? 11.031 -12.935 -7.621 1.00 63.59 86 GLY A N 1
ATOM 660 C CA . GLY A 1 86 ? 10.455 -13.488 -6.387 1.00 63.59 86 GLY A CA 1
ATOM 661 C C . GLY A 1 86 ? 8.925 -13.635 -6.377 1.00 63.59 86 GLY A C 1
ATOM 662 O O . GLY A 1 86 ? 8.373 -14.174 -5.416 1.00 63.59 86 GLY A O 1
ATOM 663 N N . ILE A 1 87 ? 8.228 -13.146 -7.407 1.00 70.00 87 ILE A N 1
ATOM 664 C CA . ILE A 1 87 ? 6.759 -13.053 -7.439 1.00 70.00 87 ILE A CA 1
ATOM 665 C C . ILE A 1 87 ? 6.099 -14.344 -7.949 1.00 70.00 87 ILE A C 1
ATOM 667 O O . ILE A 1 87 ? 5.023 -14.710 -7.469 1.00 70.00 87 ILE A O 1
ATOM 671 N N . ASP A 1 88 ? 6.754 -15.072 -8.857 1.00 65.00 88 ASP A N 1
ATOM 672 C CA . ASP A 1 88 ? 6.193 -16.258 -9.529 1.00 65.00 88 ASP A CA 1
ATOM 673 C C . ASP A 1 88 ? 5.885 -17.445 -8.589 1.00 65.00 88 ASP A C 1
ATOM 675 O O . ASP A 1 88 ? 5.171 -18.375 -8.972 1.00 65.00 88 ASP A O 1
ATOM 679 N N . ASP A 1 89 ? 6.356 -17.408 -7.339 1.00 73.25 89 ASP A N 1
ATOM 680 C CA . ASP A 1 89 ? 6.088 -18.445 -6.335 1.00 73.25 89 ASP A CA 1
ATOM 681 C C . ASP A 1 89 ? 4.686 -18.344 -5.698 1.00 73.25 89 ASP A C 1
ATOM 683 O O . ASP A 1 89 ? 4.250 -19.271 -5.006 1.00 73.25 89 ASP A O 1
ATOM 687 N N . ILE A 1 90 ? 3.960 -17.238 -5.904 1.00 83.19 90 ILE A N 1
ATOM 688 C CA . ILE A 1 90 ? 2.645 -17.009 -5.288 1.00 83.19 90 ILE A CA 1
ATOM 689 C C . ILE A 1 90 ? 1.525 -17.268 -6.297 1.00 83.19 90 ILE A C 1
ATOM 691 O O . ILE A 1 90 ? 1.229 -16.463 -7.178 1.00 83.19 90 ILE A O 1
ATOM 695 N N . GLY A 1 91 ? 0.847 -18.402 -6.119 1.00 86.50 91 GLY A N 1
ATOM 696 C CA . GLY A 1 91 ? -0.313 -18.772 -6.922 1.00 86.50 91 GLY A CA 1
ATOM 697 C C . GLY A 1 91 ? -1.646 -18.299 -6.336 1.00 86.50 91 GLY A C 1
ATOM 698 O O . GLY A 1 91 ? -1.797 -18.074 -5.135 1.00 86.50 91 GLY A O 1
ATOM 699 N N . GLU A 1 92 ? -2.674 -18.274 -7.184 1.00 90.88 92 GLU A N 1
ATOM 700 C CA . GLU A 1 92 ? -4.069 -17.967 -6.825 1.00 90.88 92 GLU A CA 1
ATOM 701 C C . GLU A 1 92 ? -4.575 -18.777 -5.615 1.00 90.88 92 GLU A C 1
ATOM 703 O O . GLU A 1 92 ? -5.287 -18.261 -4.755 1.00 90.88 92 GLU A O 1
ATOM 708 N N . ARG A 1 93 ? -4.169 -20.051 -5.502 1.00 90.44 93 ARG A N 1
ATOM 709 C CA . ARG A 1 93 ? -4.533 -20.917 -4.367 1.00 90.44 93 ARG A CA 1
ATOM 710 C C . ARG A 1 93 ? -3.961 -20.410 -3.040 1.00 90.44 93 ARG A C 1
ATOM 712 O O . ARG A 1 93 ? -4.646 -20.506 -2.022 1.00 90.44 93 ARG A O 1
ATOM 719 N N . ASP A 1 94 ? -2.727 -19.914 -3.029 1.00 90.88 94 ASP A N 1
ATOM 720 C CA . ASP A 1 94 ? -2.092 -19.401 -1.813 1.00 90.88 94 ASP A CA 1
ATOM 721 C C . ASP A 1 94 ? -2.752 -18.108 -1.345 1.00 90.88 94 ASP A C 1
ATOM 723 O O . ASP A 1 94 ? -2.953 -17.932 -0.140 1.00 90.88 94 ASP A O 1
ATOM 727 N N . VAL A 1 95 ? -3.143 -17.257 -2.297 1.00 93.00 95 VAL A N 1
ATOM 728 C CA . VAL A 1 95 ? -3.897 -16.029 -2.035 1.00 93.00 95 VAL A CA 1
ATOM 729 C C . VAL A 1 95 ? -5.278 -16.350 -1.466 1.00 93.00 95 VAL A C 1
ATOM 731 O O . VAL A 1 95 ? -5.601 -15.875 -0.379 1.00 93.00 95 VAL A O 1
ATOM 734 N N . ARG A 1 96 ? -6.056 -17.224 -2.122 1.00 94.31 96 ARG A N 1
ATOM 735 C CA . ARG A 1 96 ? -7.389 -17.622 -1.634 1.00 94.31 96 ARG A CA 1
ATOM 736 C C . ARG A 1 96 ? -7.346 -18.203 -0.227 1.00 94.31 96 ARG A C 1
ATOM 738 O O . ARG A 1 96 ? -8.097 -17.767 0.632 1.00 94.31 96 ARG A O 1
ATOM 745 N N . ARG A 1 97 ? -6.393 -19.100 0.053 1.00 93.44 97 ARG A N 1
ATOM 746 C CA . ARG A 1 97 ? -6.227 -19.669 1.401 1.00 93.44 97 ARG A CA 1
ATOM 747 C C . ARG A 1 97 ? -6.030 -18.585 2.468 1.00 93.44 97 ARG A C 1
ATOM 749 O O . ARG A 1 97 ? -6.473 -18.763 3.599 1.00 93.44 97 ARG A O 1
ATOM 756 N N . ARG A 1 98 ? -5.319 -17.499 2.146 1.00 94.19 98 ARG A N 1
ATOM 757 C CA . ARG A 1 98 ? -5.124 -16.382 3.080 1.00 94.19 98 ARG A CA 1
ATOM 758 C C . ARG A 1 98 ? -6.383 -15.539 3.238 1.00 94.19 98 ARG A C 1
ATOM 760 O O . ARG A 1 98 ? -6.691 -15.188 4.370 1.00 94.19 98 ARG A O 1
ATOM 767 N N . LEU A 1 99 ? -7.087 -15.246 2.146 1.00 95.69 99 LEU A N 1
ATOM 768 C CA . LEU A 1 99 ? -8.356 -14.513 2.181 1.00 95.69 99 LEU A CA 1
ATOM 769 C C . LEU A 1 99 ? -9.388 -15.255 3.041 1.00 95.69 99 LEU A C 1
ATOM 771 O O . LEU A 1 99 ? -9.870 -14.674 4.008 1.00 95.69 99 LEU A O 1
ATOM 775 N N . ASP A 1 100 ? -9.576 -16.560 2.815 1.00 94.88 100 ASP A N 1
ATOM 776 C CA . ASP A 1 100 ? -10.476 -17.408 3.614 1.00 94.88 100 ASP A CA 1
ATOM 777 C C . ASP A 1 100 ? -10.112 -17.377 5.112 1.00 94.88 100 ASP A C 1
ATOM 779 O O . ASP A 1 100 ? -10.972 -17.322 5.992 1.00 94.88 100 ASP A O 1
ATOM 783 N N . SER A 1 101 ? -8.809 -17.410 5.423 1.00 93.88 101 SER A N 1
ATOM 784 C CA . SER A 1 101 ? -8.320 -17.352 6.806 1.00 93.88 101 SER A CA 1
ATOM 785 C C . SER A 1 101 ? -8.596 -15.997 7.462 1.00 93.88 101 SER A C 1
ATOM 787 O O . SER A 1 101 ? -8.931 -15.954 8.646 1.00 93.88 101 SER A O 1
ATOM 789 N N . LEU A 1 102 ? -8.440 -14.901 6.716 1.00 95.25 102 LEU A N 1
ATOM 790 C CA . LEU A 1 102 ? -8.711 -13.546 7.196 1.00 95.25 102 LEU A CA 1
ATOM 791 C C . LEU A 1 102 ? -10.212 -13.313 7.376 1.00 95.25 102 LEU A C 1
ATOM 793 O O . LEU A 1 102 ? -10.616 -12.764 8.399 1.00 95.25 102 LEU A O 1
ATOM 797 N N . GLU A 1 103 ? -11.038 -13.765 6.431 1.00 94.44 103 GLU A N 1
ATOM 798 C CA . GLU A 1 103 ? -12.495 -13.685 6.540 1.00 94.44 103 GLU A CA 1
ATOM 799 C C . GLU A 1 103 ? -12.980 -14.410 7.805 1.00 94.44 103 GLU A C 1
ATOM 801 O O . GLU A 1 103 ? -13.715 -13.830 8.610 1.00 94.44 103 GLU A O 1
ATOM 806 N N . ALA A 1 104 ? -12.486 -15.630 8.044 1.00 91.94 104 ALA A N 1
ATOM 807 C CA . ALA A 1 104 ? -12.813 -16.401 9.240 1.00 91.94 104 ALA A CA 1
ATOM 808 C C . ALA A 1 104 ? -12.380 -15.703 10.544 1.00 91.94 104 ALA A C 1
ATOM 810 O O . ALA A 1 104 ? -13.116 -15.734 11.530 1.00 91.94 104 ALA A O 1
ATOM 811 N N . GLU A 1 105 ? -11.210 -15.051 10.577 1.00 91.88 105 GLU A N 1
ATOM 812 C CA . GLU A 1 105 ? -10.762 -14.307 11.766 1.00 91.88 105 GLU A CA 1
ATOM 813 C C . GLU A 1 105 ? -11.609 -13.049 12.032 1.00 91.88 105 GLU A C 1
ATOM 815 O O . GLU A 1 105 ? -11.814 -12.659 13.192 1.00 91.88 105 GLU A O 1
ATOM 820 N N . LEU A 1 106 ? -12.100 -12.407 10.971 1.00 92.31 106 LEU A N 1
ATOM 821 C CA . LEU A 1 106 ? -12.872 -11.169 11.038 1.00 92.31 106 LEU A CA 1
ATOM 822 C C . LEU A 1 106 ? -14.358 -11.390 11.359 1.00 92.31 106 LEU A C 1
ATOM 824 O O . LEU A 1 106 ? -14.992 -10.472 11.881 1.00 92.31 106 LEU A O 1
ATOM 828 N N . GLN A 1 107 ? -14.907 -12.580 11.100 1.00 87.81 107 GLN A N 1
ATOM 829 C CA . GLN A 1 107 ? -16.344 -12.873 11.196 1.00 87.81 107 GLN A CA 1
ATOM 830 C C . GLN A 1 107 ? -16.965 -12.564 12.575 1.00 87.81 107 GLN A C 1
ATOM 832 O O . GLN A 1 107 ? -18.110 -12.119 12.642 1.00 87.81 107 GLN A O 1
ATOM 837 N N . ASP A 1 108 ? -16.201 -12.725 13.660 1.00 83.38 108 ASP A N 1
ATOM 838 C CA . ASP A 1 108 ? -16.662 -12.509 15.043 1.00 83.38 108 ASP A CA 1
ATOM 839 C C . ASP A 1 108 ? -16.192 -11.165 15.645 1.00 83.38 108 ASP A C 1
ATOM 841 O O . ASP A 1 108 ? -16.140 -10.987 16.870 1.00 83.38 108 ASP A O 1
ATOM 845 N N . ARG A 1 109 ? -15.759 -10.209 14.811 1.00 85.50 109 ARG A N 1
ATOM 846 C CA . ARG A 1 109 ? -15.133 -8.956 15.261 1.00 85.50 109 ARG A CA 1
ATOM 847 C C . ARG A 1 109 ? -16.023 -7.743 14.982 1.00 85.50 109 ARG A C 1
ATOM 849 O O . ARG A 1 109 ? -16.235 -7.356 13.840 1.00 85.50 109 ARG A O 1
ATOM 856 N N . ASP A 1 110 ? -16.437 -7.063 16.051 1.00 80.38 110 ASP A N 1
ATOM 857 C CA . ASP A 1 110 ? -17.211 -5.822 15.958 1.00 80.38 110 ASP A CA 1
ATOM 858 C C . ASP A 1 110 ? -16.331 -4.560 15.947 1.00 80.38 110 ASP A C 1
ATOM 860 O O . ASP A 1 110 ? -15.377 -4.433 16.724 1.00 80.38 110 ASP A O 1
ATOM 864 N N . GLY A 1 111 ? -16.696 -3.587 15.107 1.00 82.94 111 GLY A N 1
ATOM 865 C CA . GLY A 1 111 ? -16.088 -2.252 15.049 1.00 82.94 111 GLY A CA 1
ATOM 866 C C . GLY A 1 111 ? -16.122 -1.644 13.646 1.00 82.94 111 GLY A C 1
ATOM 867 O O . GLY A 1 111 ? -16.307 -2.355 12.659 1.00 82.94 111 GLY A O 1
ATOM 868 N N . ALA A 1 112 ? -15.954 -0.322 13.537 1.00 85.88 112 ALA A N 1
ATOM 869 C CA . ALA A 1 112 ? -15.842 0.344 12.234 1.00 85.88 112 ALA A CA 1
ATOM 870 C C . ALA A 1 112 ? -14.614 -0.169 11.467 1.00 85.88 112 ALA A C 1
ATOM 872 O O . ALA A 1 112 ? -14.751 -0.607 10.328 1.00 85.88 112 ALA A O 1
ATOM 873 N N . THR A 1 113 ? -13.475 -0.261 12.158 1.00 87.94 113 THR A N 1
ATOM 874 C CA . THR A 1 113 ? -12.221 -0.809 11.627 1.00 87.94 113 THR A CA 1
ATOM 875 C C . THR A 1 113 ? -12.387 -2.222 11.054 1.00 87.94 113 THR A C 1
ATOM 877 O O . THR A 1 113 ? -11.971 -2.494 9.934 1.00 87.94 113 THR A O 1
ATOM 880 N N . TYR A 1 114 ? -13.019 -3.140 11.797 1.00 90.12 114 TYR A N 1
ATOM 881 C CA . TYR A 1 114 ? -13.176 -4.529 11.343 1.00 90.12 114 TYR A CA 1
ATOM 882 C C . TYR A 1 114 ? -14.140 -4.652 10.159 1.00 90.12 114 TYR A C 1
ATOM 884 O O . TYR A 1 114 ? -13.892 -5.456 9.267 1.00 90.12 114 TYR A O 1
ATOM 892 N N . ARG A 1 115 ? -15.195 -3.827 10.100 1.00 90.81 115 ARG A N 1
ATOM 893 C CA . ARG A 1 115 ? -16.084 -3.772 8.926 1.00 90.81 115 ARG A CA 1
ATOM 894 C C . ARG A 1 115 ? -15.350 -3.292 7.680 1.00 90.81 115 ARG A C 1
ATOM 896 O O . ARG A 1 115 ? -15.487 -3.922 6.640 1.00 90.81 115 ARG A O 1
ATOM 903 N N . HIS A 1 116 ? -14.527 -2.253 7.809 1.00 92.19 116 HIS A N 1
ATOM 904 C CA . HIS A 1 116 ? -13.692 -1.781 6.708 1.00 92.19 116 HIS A CA 1
ATOM 905 C C . HIS A 1 116 ? -12.740 -2.885 6.217 1.00 92.19 116 HIS A C 1
ATOM 907 O O . HIS A 1 116 ? -12.643 -3.123 5.017 1.00 92.19 116 HIS A O 1
ATOM 913 N N . LEU A 1 117 ? -12.107 -3.632 7.128 1.00 93.75 117 LEU A N 1
ATOM 914 C CA . LEU A 1 117 ? -11.281 -4.781 6.746 1.00 93.75 117 LEU A CA 1
ATOM 915 C C . LEU A 1 117 ? -12.086 -5.857 6.003 1.00 93.75 117 LEU A C 1
ATOM 917 O O . LEU A 1 117 ? -11.632 -6.322 4.966 1.00 93.75 117 LEU A O 1
ATOM 921 N N . VAL A 1 118 ? -13.281 -6.223 6.475 1.00 94.25 118 VAL A N 1
ATOM 922 C CA . VAL A 1 118 ? -14.147 -7.206 5.790 1.00 94.25 118 VAL A CA 1
ATOM 923 C C . VAL A 1 118 ? -14.517 -6.745 4.381 1.00 94.25 118 VAL A C 1
ATOM 925 O O . VAL A 1 118 ? -14.445 -7.534 3.439 1.00 94.25 118 VAL A O 1
ATOM 928 N N . ASP A 1 119 ? -14.891 -5.476 4.219 1.00 93.69 119 ASP A N 1
ATOM 929 C CA . ASP A 1 119 ? -15.215 -4.922 2.904 1.00 93.69 119 ASP A CA 1
ATOM 930 C C . ASP A 1 119 ? -13.992 -4.966 1.979 1.00 93.69 119 ASP A C 1
ATOM 932 O O . ASP A 1 119 ? -14.111 -5.370 0.821 1.00 93.69 119 ASP A O 1
ATOM 936 N N . ARG A 1 120 ? -12.797 -4.684 2.511 1.00 95.12 120 ARG A N 1
ATOM 937 C CA . ARG A 1 120 ? -11.554 -4.808 1.752 1.00 95.12 120 ARG A CA 1
ATOM 938 C C . ARG A 1 120 ? -11.229 -6.246 1.359 1.00 95.12 120 ARG A C 1
ATOM 940 O O . ARG A 1 120 ? -10.857 -6.473 0.213 1.00 95.12 120 ARG A O 1
ATOM 947 N N . ILE A 1 121 ? -11.383 -7.222 2.255 1.00 95.44 121 ILE A N 1
ATOM 948 C CA . ILE A 1 121 ? -11.153 -8.640 1.922 1.00 95.44 121 ILE A CA 1
ATOM 949 C C . ILE A 1 121 ? -12.042 -9.063 0.745 1.00 95.44 121 ILE A C 1
ATOM 951 O O . ILE A 1 121 ? -11.542 -9.662 -0.204 1.00 95.44 121 ILE A O 1
ATOM 955 N N . ARG A 1 122 ? -13.311 -8.639 0.722 1.00 94.19 122 ARG A N 1
ATOM 956 C CA . ARG A 1 122 ? -14.222 -8.900 -0.408 1.00 94.19 122 ARG A CA 1
ATOM 957 C C . ARG A 1 122 ? -13.781 -8.227 -1.706 1.00 94.19 122 ARG A C 1
ATOM 959 O O . ARG A 1 122 ? -13.933 -8.799 -2.785 1.00 94.19 122 ARG A O 1
ATOM 966 N N . GLU A 1 123 ? -13.245 -7.008 -1.636 1.00 93.25 123 GLU A N 1
ATOM 967 C CA . GLU A 1 123 ? -12.658 -6.346 -2.808 1.00 93.25 123 GLU A CA 1
ATOM 968 C C . GLU A 1 123 ? -11.459 -7.128 -3.356 1.00 93.25 123 GLU A C 1
ATOM 970 O O . GLU A 1 123 ? -11.345 -7.294 -4.575 1.00 93.25 123 GLU A O 1
ATOM 975 N N . LEU A 1 124 ? -10.594 -7.627 -2.468 1.00 93.75 124 LEU A N 1
ATOM 976 C CA . LEU A 1 124 ? -9.419 -8.424 -2.817 1.00 93.75 124 LEU A CA 1
ATOM 977 C C . LEU A 1 124 ? -9.809 -9.781 -3.420 1.00 93.75 124 LEU A C 1
ATOM 979 O O . LEU A 1 124 ? -9.239 -10.182 -4.433 1.00 93.75 124 LEU A O 1
ATOM 983 N N . GLU A 1 125 ? -10.822 -10.454 -2.877 1.00 93.62 125 GLU A N 1
ATOM 984 C CA . GLU A 1 125 ? -11.402 -11.670 -3.467 1.00 93.62 125 GLU A CA 1
ATOM 985 C C . GLU A 1 125 ? -11.923 -11.407 -4.879 1.00 93.62 125 GLU A C 1
ATOM 987 O O . GLU A 1 125 ? -11.535 -12.085 -5.833 1.00 93.62 125 GLU A O 1
ATOM 992 N N . ALA A 1 126 ? -12.722 -10.350 -5.047 1.00 91.81 126 ALA A N 1
ATOM 993 C CA . ALA A 1 126 ? -13.245 -9.967 -6.351 1.00 91.81 126 ALA A CA 1
ATOM 994 C C . ALA A 1 126 ? -12.127 -9.584 -7.338 1.00 91.81 126 ALA A C 1
ATOM 996 O O . ALA A 1 126 ? -12.288 -9.745 -8.549 1.00 91.81 126 ALA A O 1
ATOM 997 N N . MET A 1 127 ? -11.007 -9.047 -6.848 1.00 89.31 127 MET A N 1
ATOM 998 C CA . MET A 1 127 ? -9.809 -8.779 -7.643 1.00 89.31 127 MET A CA 1
ATOM 999 C C . MET A 1 127 ? -9.145 -10.069 -8.131 1.00 89.31 127 MET A C 1
ATOM 1001 O O . MET A 1 127 ? -8.793 -10.140 -9.308 1.00 89.31 127 MET A O 1
ATOM 1005 N N . VAL A 1 128 ? -9.006 -11.075 -7.266 1.00 90.44 128 VAL A N 1
ATOM 1006 C CA . VAL A 1 128 ? -8.434 -12.386 -7.614 1.00 90.44 128 VAL A CA 1
ATOM 1007 C C . VAL A 1 128 ? -9.321 -13.121 -8.623 1.00 90.44 128 VAL A C 1
ATOM 1009 O O . VAL A 1 128 ? -8.822 -13.611 -9.636 1.00 90.44 128 VAL A O 1
ATOM 1012 N N . ASP A 1 129 ? -10.639 -13.121 -8.415 1.00 89.56 129 ASP A N 1
ATOM 1013 C CA . ASP A 1 129 ? -11.600 -13.827 -9.275 1.00 89.56 129 ASP A CA 1
ATOM 1014 C C . ASP A 1 129 ? -11.686 -13.274 -10.706 1.00 89.56 129 ASP A C 1
ATOM 1016 O O . ASP A 1 129 ? -12.123 -13.970 -11.625 1.00 89.56 129 ASP A O 1
ATOM 1020 N N . ARG A 1 130 ? -11.235 -12.035 -10.936 1.00 86.94 130 ARG A N 1
ATOM 1021 C CA . ARG A 1 130 ? -11.146 -11.440 -12.280 1.00 86.94 130 ARG A CA 1
ATOM 1022 C C . ARG A 1 130 ? -9.927 -11.914 -13.091 1.00 86.94 130 ARG A C 1
ATOM 1024 O O . ARG A 1 130 ? -9.686 -11.352 -14.155 1.00 86.94 130 ARG A O 1
ATOM 1031 N N . ASN A 1 131 ? -9.222 -12.961 -12.644 1.00 70.56 131 ASN A N 1
ATOM 1032 C CA . ASN A 1 131 ? -7.951 -13.455 -13.194 1.00 70.56 131 ASN A CA 1
ATOM 1033 C C . ASN A 1 131 ? -6.854 -12.383 -13.153 1.00 70.56 131 ASN A C 1
ATOM 1035 O O . ASN A 1 131 ? -6.375 -11.936 -14.196 1.00 70.56 131 ASN A O 1
ATOM 1039 N N . GLY A 1 132 ? -6.477 -11.965 -11.942 1.00 71.38 132 GLY A N 1
ATOM 1040 C CA . GLY A 1 132 ? -5.329 -11.079 -11.754 1.00 71.38 132 GLY A CA 1
ATOM 1041 C C . GLY A 1 132 ? -4.035 -11.694 -12.295 1.00 71.38 132 GLY A C 1
ATOM 1042 O O . GLY A 1 132 ? -3.847 -12.911 -12.241 1.00 71.38 132 GLY A O 1
ATOM 1043 N N . ASP A 1 133 ? -3.149 -10.855 -12.826 1.00 84.31 133 ASP A N 1
ATOM 1044 C CA . ASP A 1 133 ? -1.809 -11.288 -13.219 1.00 84.31 133 ASP A CA 1
ATOM 1045 C C . ASP A 1 133 ? -0.935 -11.606 -11.986 1.00 84.31 133 ASP A C 1
ATOM 1047 O O . ASP A 1 133 ? -1.353 -11.439 -10.836 1.00 84.31 133 ASP A O 1
ATOM 1051 N N . ALA A 1 134 ? 0.291 -12.089 -12.209 1.00 83.38 134 ALA A N 1
ATOM 1052 C CA . ALA A 1 134 ? 1.202 -12.451 -11.121 1.00 83.38 134 ALA A CA 1
ATOM 1053 C C . ALA A 1 134 ? 1.487 -11.269 -10.172 1.00 83.38 134 ALA A C 1
ATOM 1055 O O . ALA A 1 134 ? 1.551 -11.449 -8.957 1.00 83.38 134 ALA A O 1
ATOM 1056 N N . VAL A 1 135 ? 1.574 -10.045 -10.707 1.00 83.19 135 VAL A N 1
ATOM 1057 C CA . VAL A 1 135 ? 1.804 -8.825 -9.918 1.00 83.19 135 VAL A CA 1
ATOM 1058 C C . VAL A 1 135 ? 0.602 -8.524 -9.028 1.00 83.19 135 VAL A C 1
ATOM 1060 O O . VAL A 1 135 ? 0.762 -8.199 -7.853 1.00 83.19 135 VAL A O 1
ATOM 1063 N N . GLN A 1 136 ? -0.611 -8.667 -9.556 1.00 86.56 136 GLN A N 1
ATOM 1064 C CA . GLN A 1 136 ? -1.834 -8.464 -8.797 1.00 86.56 136 GLN A CA 1
ATOM 1065 C C . GLN A 1 136 ? -2.003 -9.527 -7.707 1.00 86.56 136 GLN A C 1
ATOM 1067 O O . GLN A 1 136 ? -2.340 -9.180 -6.574 1.00 86.56 136 GLN A O 1
ATOM 1072 N N . LEU A 1 137 ? -1.730 -10.800 -8.006 1.00 88.62 137 LEU A N 1
ATOM 1073 C CA . LEU A 1 137 ? -1.751 -11.873 -7.005 1.00 88.62 137 LEU A CA 1
ATOM 1074 C C . LEU A 1 137 ? -0.733 -1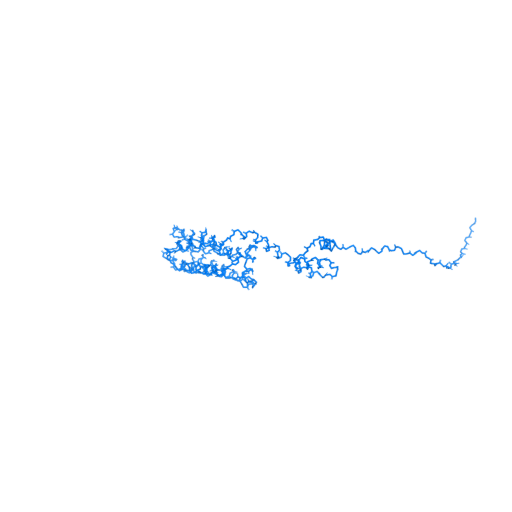1.619 -5.889 1.00 88.62 137 LEU A C 1
ATOM 1076 O O . LEU A 1 137 ? -1.060 -11.780 -4.711 1.00 88.62 137 LEU A O 1
ATOM 1080 N N . TYR A 1 138 ? 0.465 -11.161 -6.246 1.00 86.75 138 TYR A N 1
ATOM 1081 C CA . TYR A 1 138 ? 1.491 -10.771 -5.288 1.00 86.75 138 TYR A CA 1
ATOM 1082 C C . TYR A 1 138 ? 1.059 -9.606 -4.402 1.00 86.75 138 TYR A C 1
ATOM 1084 O O . TYR A 1 138 ? 1.179 -9.682 -3.180 1.00 86.75 138 TYR A O 1
ATOM 1092 N N . ALA A 1 139 ? 0.497 -8.555 -4.997 1.00 87.94 139 ALA A N 1
ATOM 1093 C CA . ALA A 1 139 ? 0.017 -7.391 -4.267 1.00 87.94 139 ALA A CA 1
ATOM 1094 C C . ALA A 1 139 ? -1.052 -7.781 -3.234 1.00 87.94 139 ALA A C 1
ATOM 1096 O O . ALA A 1 139 ? -0.935 -7.436 -2.057 1.00 87.94 139 ALA A O 1
ATOM 1097 N N . VAL A 1 140 ? -2.039 -8.585 -3.651 1.00 91.19 140 VAL A N 1
ATOM 1098 C CA . VAL A 1 140 ? -3.078 -9.111 -2.753 1.00 91.19 140 VAL A CA 1
ATOM 1099 C C . VAL A 1 140 ? -2.456 -9.984 -1.661 1.00 91.19 140 VAL A C 1
ATOM 1101 O O . VAL A 1 140 ? -2.819 -9.863 -0.491 1.00 91.19 140 VAL A O 1
ATOM 1104 N N . TYR A 1 141 ? -1.499 -10.846 -2.007 1.00 90.81 141 TYR A N 1
ATOM 1105 C CA . TYR A 1 141 ? -0.812 -11.699 -1.040 1.00 90.81 141 TYR A CA 1
ATOM 1106 C C . TYR A 1 141 ? -0.071 -10.897 0.032 1.00 90.81 141 TYR A C 1
ATOM 1108 O O . TYR A 1 141 ? -0.130 -11.255 1.213 1.00 90.81 141 TYR A O 1
ATOM 1116 N N . GLN A 1 142 ? 0.629 -9.832 -0.359 1.00 88.50 142 GLN A N 1
ATOM 1117 C CA . GLN A 1 142 ? 1.386 -8.984 0.559 1.00 88.50 142 GLN A CA 1
ATOM 1118 C C . GLN A 1 142 ? 0.459 -8.183 1.470 1.00 88.50 142 GLN A C 1
ATOM 1120 O O . GLN A 1 142 ? 0.666 -8.175 2.684 1.00 88.50 142 GLN A O 1
ATOM 1125 N N . GLU A 1 143 ? -0.620 -7.626 0.919 1.00 93.00 143 GLU A N 1
ATOM 1126 C CA . GLU A 1 143 ? -1.668 -6.957 1.692 1.00 93.00 143 GLU A CA 1
ATOM 1127 C C . GLU A 1 143 ? -2.302 -7.915 2.720 1.00 93.00 143 GLU A C 1
ATOM 1129 O O . GLU A 1 143 ? -2.324 -7.623 3.918 1.00 93.00 143 GLU A O 1
ATOM 1134 N N . CYS A 1 144 ? -2.681 -9.127 2.299 1.00 93.69 144 CYS A N 1
ATOM 1135 C CA . CYS A 1 144 ? -3.187 -10.164 3.205 1.00 93.69 144 CYS A CA 1
ATOM 1136 C C . CYS A 1 144 ? -2.158 -10.564 4.271 1.00 93.69 144 CYS A C 1
ATOM 1138 O O . CYS A 1 144 ? -2.498 -10.779 5.434 1.00 93.69 144 CYS A O 1
ATOM 1140 N N . THR A 1 145 ? -0.885 -10.677 3.888 1.00 91.50 145 THR A N 1
ATOM 1141 C CA . THR A 1 145 ? 0.204 -11.023 4.809 1.00 91.50 145 THR A CA 1
ATOM 1142 C C . THR A 1 145 ? 0.404 -9.936 5.859 1.00 91.50 145 THR A C 1
ATOM 1144 O O . THR A 1 145 ? 0.639 -10.260 7.025 1.00 91.50 145 THR A O 1
ATOM 1147 N N . PHE A 1 146 ? 0.284 -8.664 5.478 1.00 93.00 146 PHE A N 1
ATOM 1148 C CA . PHE A 1 146 ? 0.340 -7.550 6.413 1.00 93.00 146 PHE A CA 1
ATOM 1149 C C . PHE A 1 146 ? -0.824 -7.602 7.415 1.00 93.00 146 PHE A C 1
ATOM 1151 O O . PHE A 1 146 ? -0.595 -7.466 8.623 1.00 93.00 146 PHE A O 1
ATOM 1158 N N . TYR A 1 147 ? -2.051 -7.868 6.958 1.00 94.94 147 TYR A N 1
ATOM 1159 C CA . TYR A 1 147 ? -3.196 -8.004 7.862 1.00 94.94 147 TYR A CA 1
ATOM 1160 C C . TYR A 1 147 ? -3.014 -9.133 8.876 1.00 94.94 147 TYR A C 1
ATOM 1162 O O . TYR A 1 147 ? -3.107 -8.891 10.081 1.00 94.94 147 TYR A O 1
ATOM 1170 N N . ASP A 1 148 ? -2.690 -10.326 8.383 1.00 93.62 148 ASP A N 1
ATOM 1171 C CA . ASP A 1 148 ? -2.509 -11.556 9.161 1.00 93.62 148 ASP A CA 1
ATOM 1172 C C . ASP A 1 148 ? -1.363 -11.434 10.180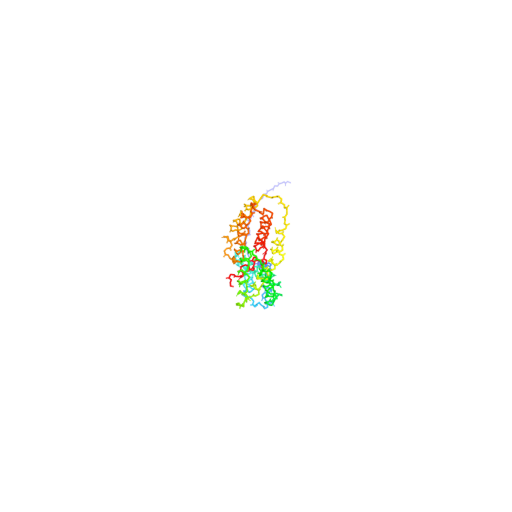 1.00 93.62 148 ASP A C 1
ATOM 1174 O O . ASP A 1 148 ? -1.516 -11.722 11.367 1.00 93.62 148 ASP A O 1
ATOM 1178 N N . ARG A 1 149 ? -0.190 -10.958 9.746 1.00 92.81 149 ARG A N 1
ATOM 1179 C CA . ARG A 1 149 ? 1.027 -11.000 10.576 1.00 92.81 149 ARG A CA 1
ATOM 1180 C C . ARG A 1 149 ? 1.270 -9.746 11.402 1.00 92.81 149 ARG A C 1
ATOM 1182 O O . ARG A 1 149 ? 1.974 -9.828 12.413 1.00 92.81 149 ARG A O 1
ATOM 1189 N N . THR A 1 150 ? 0.711 -8.609 10.998 1.00 92.19 150 THR A N 1
ATOM 1190 C CA . THR A 1 150 ? 1.020 -7.313 11.613 1.00 92.19 150 THR A CA 1
ATOM 1191 C C . THR A 1 150 ? -0.216 -6.670 12.214 1.00 92.19 150 THR A C 1
ATOM 1193 O O . THR A 1 150 ? -0.244 -6.438 13.427 1.00 92.19 150 THR A O 1
ATOM 1196 N N . LEU A 1 151 ? -1.237 -6.390 11.402 1.00 93.25 151 LEU A N 1
ATOM 1197 C CA . LEU A 1 151 ? -2.350 -5.552 11.839 1.00 93.25 151 LEU A CA 1
ATOM 1198 C C . LEU A 1 151 ? -3.251 -6.262 12.856 1.00 93.25 151 LEU A C 1
ATOM 1200 O O . LEU A 1 151 ? -3.410 -5.772 13.976 1.00 93.25 151 LEU A O 1
ATOM 1204 N N . LEU A 1 152 ? -3.811 -7.424 12.509 1.00 92.62 152 LEU A N 1
ATOM 1205 C CA . LEU A 1 152 ? -4.746 -8.148 13.377 1.00 92.62 152 LEU A CA 1
ATOM 1206 C C . LEU A 1 152 ? -4.116 -8.550 14.721 1.00 92.62 152 LEU A C 1
ATOM 1208 O O . LEU A 1 152 ? -4.737 -8.288 15.761 1.00 92.62 152 LEU A O 1
ATOM 1212 N N . PRO A 1 153 ? -2.863 -9.052 14.776 1.00 91.75 153 PRO A N 1
ATOM 1213 C CA . PRO A 1 153 ? -2.188 -9.309 16.045 1.00 91.75 153 PRO A CA 1
ATOM 1214 C C . PRO A 1 153 ? -2.041 -8.061 16.923 1.00 91.75 153 PRO A C 1
ATOM 1216 O O . PRO A 1 153 ? -2.167 -8.150 18.147 1.00 91.75 153 PRO A O 1
ATOM 1219 N N . ARG A 1 154 ? -1.793 -6.883 16.336 1.00 89.62 154 ARG A N 1
ATOM 1220 C CA . ARG A 1 154 ? -1.701 -5.621 17.090 1.00 89.62 154 ARG A CA 1
ATOM 1221 C C . ARG A 1 154 ? -3.057 -5.158 17.592 1.00 89.62 154 ARG A C 1
ATOM 1223 O O . ARG A 1 154 ? -3.174 -4.837 18.773 1.00 89.62 154 ARG A O 1
ATOM 1230 N N . LEU A 1 155 ? -4.087 -5.213 16.753 1.00 89.69 155 LEU A N 1
ATOM 1231 C CA . LEU A 1 155 ? -5.457 -4.885 17.152 1.00 89.69 155 LEU A CA 1
ATOM 1232 C C . LEU A 1 155 ? -5.980 -5.823 18.249 1.00 89.69 155 LEU A C 1
ATOM 1234 O O . LEU A 1 155 ? -6.747 -5.400 19.116 1.00 89.69 155 LEU A O 1
ATOM 1238 N N . ALA A 1 156 ? -5.548 -7.086 18.259 1.00 87.00 156 ALA A N 1
ATOM 1239 C CA . ALA A 1 156 ? -5.843 -8.012 19.346 1.00 87.00 156 ALA A CA 1
ATOM 1240 C C . ALA A 1 156 ? -5.151 -7.597 20.658 1.00 87.00 156 ALA A C 1
ATOM 1242 O O . ALA A 1 156 ? -5.803 -7.583 21.702 1.00 87.00 156 ALA A O 1
ATOM 1243 N N . ARG A 1 157 ? -3.869 -7.200 20.615 1.00 83.88 157 ARG A N 1
ATOM 1244 C CA . ARG A 1 157 ? -3.118 -6.725 21.797 1.00 83.88 157 ARG A CA 1
ATOM 1245 C C . ARG A 1 157 ? -3.625 -5.389 22.334 1.00 83.88 157 ARG A C 1
ATOM 1247 O O . ARG A 1 157 ? -3.653 -5.209 23.547 1.00 83.88 157 ARG A O 1
ATOM 1254 N N . ALA A 1 158 ? -4.077 -4.494 21.456 1.00 80.38 158 ALA A N 1
ATOM 1255 C CA . ALA A 1 158 ? -4.676 -3.208 21.815 1.00 80.38 158 ALA A CA 1
ATOM 1256 C C . ALA A 1 158 ? -5.856 -3.350 22.790 1.00 80.38 158 ALA A C 1
ATOM 1258 O O . ALA A 1 158 ? -6.114 -2.460 23.591 1.00 80.38 158 ALA A O 1
ATOM 1259 N N . ARG A 1 159 ? -6.564 -4.487 22.776 1.00 67.88 159 ARG A N 1
ATOM 1260 C CA . ARG A 1 159 ? -7.669 -4.750 23.713 1.00 67.88 159 ARG A CA 1
ATOM 1261 C C . ARG A 1 159 ? -7.217 -4.974 25.158 1.00 67.88 159 ARG A C 1
ATOM 1263 O O . ARG A 1 159 ? -8.068 -4.908 26.041 1.00 67.88 159 ARG A O 1
ATOM 1270 N N . SER A 1 160 ? -5.935 -5.260 25.372 1.00 63.09 160 SER A N 1
ATOM 1271 C CA . SER A 1 160 ? -5.387 -5.756 26.640 1.00 63.09 160 SER A CA 1
ATOM 1272 C C . SER A 1 160 ? -4.300 -4.856 27.238 1.00 63.09 160 SER A C 1
ATOM 1274 O O . SER A 1 160 ? -3.700 -5.238 28.240 1.00 63.09 160 SER A O 1
ATOM 1276 N N . ALA A 1 161 ? -3.985 -3.717 26.615 1.00 59.38 161 ALA A N 1
ATOM 1277 C CA . ALA A 1 161 ? -2.959 -2.801 27.112 1.00 59.38 161 ALA A CA 1
ATOM 1278 C C . ALA A 1 161 ? -3.461 -2.014 28.336 1.00 59.38 161 ALA A C 1
ATOM 1280 O O . ALA A 1 161 ? -4.647 -1.721 28.418 1.00 59.38 161 ALA A O 1
ATOM 1281 N N . ASP A 1 162 ? -2.551 -1.678 29.258 1.00 57.03 162 ASP A N 1
ATOM 1282 C CA . ASP A 1 162 ? -2.841 -0.971 30.520 1.00 57.03 162 ASP A CA 1
ATOM 1283 C C . ASP A 1 162 ? -1.858 0.207 30.737 1.00 57.03 162 ASP A C 1
ATOM 1285 O O . ASP A 1 162 ? -1.207 0.320 31.776 1.00 57.03 162 ASP A O 1
ATOM 1289 N N . GLN A 1 163 ? -1.607 1.016 29.694 1.00 55.41 163 GLN A N 1
ATOM 1290 C CA . GLN A 1 163 ? -0.591 2.079 29.738 1.00 55.41 163 GLN A CA 1
ATOM 1291 C C . GLN A 1 163 ? -1.187 3.496 29.715 1.00 55.41 163 GLN A C 1
ATOM 1293 O O . GLN A 1 163 ? -1.899 3.847 28.770 1.00 55.41 163 GLN A O 1
ATOM 1298 N N . PRO A 1 164 ? -0.814 4.358 30.683 1.00 53.31 164 PRO A N 1
ATOM 1299 C CA . PRO A 1 164 ? -1.194 5.764 30.676 1.00 53.31 164 PRO A CA 1
ATOM 1300 C C . PRO A 1 164 ? -0.479 6.477 29.530 1.00 53.31 164 PRO A C 1
ATOM 1302 O O . PRO A 1 164 ? 0.741 6.382 29.387 1.00 53.31 164 PRO A O 1
ATOM 1305 N N . SER A 1 165 ? -1.239 7.166 28.688 1.00 64.31 165 SER A N 1
ATOM 1306 C CA . SER A 1 165 ? -0.706 7.695 27.436 1.00 64.31 165 SER A CA 1
ATOM 1307 C C . SER A 1 165 ? -1.505 8.889 26.917 1.00 64.31 165 SER A C 1
ATOM 1309 O O . SER A 1 165 ? -2.691 9.047 27.193 1.00 64.31 165 SER A O 1
ATOM 1311 N N . ASP A 1 166 ? -0.798 9.763 26.200 1.00 83.88 166 ASP A N 1
ATOM 1312 C CA . ASP A 1 166 ? -1.306 11.001 25.606 1.00 83.88 166 ASP A CA 1
ATOM 1313 C C . ASP A 1 166 ? -1.939 10.687 24.238 1.00 83.88 166 ASP A C 1
ATOM 1315 O O . ASP A 1 166 ? -1.292 10.783 23.192 1.00 83.88 166 ASP A O 1
ATOM 1319 N N . VAL A 1 167 ? -3.190 10.212 24.272 1.00 89.44 167 VAL A N 1
ATOM 1320 C CA . VAL A 1 167 ? -3.976 9.811 23.089 1.00 89.44 167 VAL A CA 1
ATOM 1321 C C . VAL A 1 167 ? -4.077 10.963 22.089 1.00 89.44 167 VAL A C 1
ATOM 1323 O O . VAL A 1 167 ? -3.856 10.751 20.897 1.00 89.44 167 VAL A O 1
ATOM 1326 N N . GLY A 1 168 ? -4.345 12.182 22.568 1.00 90.12 168 GLY A N 1
ATOM 1327 C CA . GLY A 1 168 ? -4.454 13.374 21.728 1.00 90.12 168 GLY A CA 1
ATOM 1328 C C . GLY A 1 168 ? -3.181 13.669 20.933 1.00 90.12 168 GLY A C 1
ATOM 1329 O O . GLY A 1 168 ? -3.255 13.904 19.725 1.00 90.12 168 GLY A O 1
ATOM 1330 N N . ARG A 1 169 ? -2.004 13.597 21.571 1.00 91.94 169 ARG A N 1
ATOM 1331 C CA . ARG A 1 169 ? -0.726 13.761 20.863 1.00 91.94 169 ARG A CA 1
ATOM 1332 C C . ARG A 1 169 ? -0.504 12.668 19.817 1.00 91.94 169 ARG A C 1
ATOM 1334 O O . ARG A 1 169 ? -0.170 12.986 18.682 1.00 91.94 169 ARG A O 1
ATOM 1341 N N . LEU A 1 170 ? -0.721 11.402 20.175 1.00 93.12 170 LEU A N 1
ATOM 1342 C CA . LEU A 1 170 ? -0.544 10.280 19.244 1.00 93.12 170 LEU A CA 1
ATOM 1343 C C . LEU A 1 170 ? -1.492 10.377 18.038 1.00 93.12 170 LEU A C 1
ATOM 1345 O O . LEU A 1 170 ? -1.100 10.073 16.915 1.00 93.12 170 LEU A O 1
ATOM 1349 N N . ALA A 1 171 ? -2.729 10.828 18.250 1.00 95.25 171 ALA A N 1
ATOM 1350 C CA . ALA A 1 171 ? -3.685 11.039 17.170 1.00 95.25 171 ALA A CA 1
ATOM 1351 C C . ALA A 1 171 ? -3.253 12.177 16.233 1.00 95.25 171 ALA A C 1
ATOM 1353 O O . ALA A 1 171 ? -3.437 12.062 15.021 1.00 95.25 171 ALA A O 1
ATOM 1354 N N . ALA A 1 172 ? -2.666 13.250 16.770 1.00 95.62 172 ALA A N 1
ATOM 1355 C CA . ALA A 1 172 ? -2.108 14.333 15.964 1.00 95.62 172 ALA A CA 1
ATOM 1356 C C . ALA A 1 172 ? -0.890 13.874 15.145 1.00 95.62 172 ALA A C 1
ATOM 1358 O O . ALA A 1 172 ? -0.799 14.207 13.965 1.00 95.62 172 ALA A O 1
ATOM 1359 N N . ASP A 1 173 ? -0.005 13.067 15.738 1.00 96.06 173 ASP A N 1
ATOM 1360 C CA . ASP A 1 173 ? 1.163 12.507 15.047 1.00 96.06 173 ASP A CA 1
ATOM 1361 C C . ASP A 1 173 ? 0.730 11.599 13.874 1.00 96.06 173 ASP A C 1
ATOM 1363 O O . ASP A 1 173 ? 1.255 11.722 12.766 1.00 96.06 173 ASP A O 1
ATOM 1367 N N . VAL A 1 174 ? -0.286 10.745 14.077 1.00 97.44 174 VAL A N 1
ATOM 1368 C CA . VAL A 1 174 ? -0.867 9.899 13.014 1.00 97.44 174 VAL A CA 1
ATOM 1369 C C . VAL A 1 174 ? -1.464 10.740 11.883 1.00 97.44 174 VAL A C 1
ATOM 1371 O O . VAL A 1 174 ? -1.216 10.441 10.717 1.00 97.44 174 VAL A O 1
ATOM 1374 N N . GLU A 1 175 ? -2.225 11.793 12.199 1.00 97.69 175 GLU A N 1
ATOM 1375 C CA . GLU A 1 175 ? -2.814 12.664 11.170 1.00 97.69 175 GLU A CA 1
ATOM 1376 C C . GLU A 1 175 ? -1.737 13.383 10.353 1.00 97.69 175 GLU A C 1
ATOM 1378 O O . GLU A 1 175 ? -1.764 13.335 9.125 1.00 97.69 175 GLU A O 1
ATOM 1383 N N . SER A 1 176 ? -0.740 13.971 11.020 1.00 97.50 176 SER A N 1
ATOM 1384 C CA . SER A 1 176 ? 0.367 14.649 10.340 1.00 97.50 176 SER A CA 1
ATOM 1385 C C . SER A 1 176 ? 1.126 13.705 9.407 1.00 97.50 176 SER A C 1
ATOM 1387 O O . SER A 1 176 ? 1.584 14.125 8.344 1.00 97.50 176 SER A O 1
ATOM 1389 N N . ARG A 1 177 ? 1.273 12.432 9.787 1.00 97.69 177 ARG A N 1
ATOM 1390 C CA . ARG A 1 177 ? 1.967 11.433 8.971 1.00 97.69 177 ARG A CA 1
ATOM 1391 C C . ARG A 1 177 ? 1.126 10.977 7.775 1.00 97.69 177 ARG A C 1
ATOM 1393 O O . ARG A 1 177 ? 1.687 10.778 6.703 1.00 97.69 177 ARG A O 1
ATOM 1400 N N . ILE A 1 178 ? -0.200 10.885 7.917 1.00 97.88 178 ILE A N 1
ATOM 1401 C CA . ILE A 1 178 ? -1.119 10.671 6.784 1.00 97.88 178 ILE A CA 1
ATOM 1402 C C . ILE A 1 178 ? -0.969 11.799 5.759 1.00 97.88 178 ILE A C 1
ATOM 1404 O O . ILE A 1 178 ? -0.750 11.515 4.584 1.00 97.88 178 ILE A O 1
ATOM 1408 N N . GLU A 1 179 ? -1.035 13.057 6.207 1.00 97.50 179 GLU A N 1
ATOM 1409 C CA . GLU A 1 179 ? -0.876 14.234 5.339 1.00 97.50 179 GLU A CA 1
ATOM 1410 C C . GLU A 1 179 ? 0.490 14.228 4.637 1.00 97.50 179 GLU A C 1
ATOM 1412 O O . GLU A 1 179 ? 0.569 14.402 3.424 1.00 97.50 179 GLU A O 1
ATOM 1417 N N . THR A 1 180 ? 1.559 13.923 5.381 1.00 96.94 180 THR A N 1
ATOM 1418 C CA . THR A 1 180 ? 2.920 13.815 4.828 1.00 96.94 180 THR A CA 1
ATOM 1419 C C . THR A 1 180 ? 2.997 12.764 3.721 1.00 96.94 180 THR A C 1
ATOM 1421 O O . THR A 1 180 ? 3.547 13.030 2.656 1.00 96.94 180 THR A O 1
ATOM 1424 N N . ILE A 1 181 ? 2.420 11.576 3.930 1.00 95.88 181 ILE A N 1
ATOM 1425 C CA . ILE A 1 181 ? 2.448 10.509 2.922 1.00 95.88 181 ILE A CA 1
ATOM 1426 C C . ILE A 1 181 ? 1.659 10.906 1.668 1.00 95.88 181 ILE A C 1
ATOM 1428 O O . ILE A 1 181 ? 2.078 10.606 0.545 1.00 95.88 181 ILE A O 1
ATOM 1432 N N . GLU A 1 182 ? 0.517 11.571 1.835 1.00 95.50 182 GLU A N 1
ATOM 1433 C CA . GLU A 1 182 ? -0.275 12.052 0.704 1.00 95.50 182 GLU A CA 1
ATOM 1434 C C . GLU A 1 182 ? 0.497 13.087 -0.117 1.00 95.50 182 GLU A C 1
ATOM 1436 O O . GLU A 1 182 ? 0.561 12.968 -1.343 1.00 95.50 182 GLU A O 1
ATOM 1441 N N . ASP A 1 183 ? 1.143 14.043 0.546 1.00 95.06 183 ASP A N 1
ATOM 1442 C CA . ASP A 1 183 ? 1.880 15.119 -0.110 1.00 95.06 183 ASP A CA 1
ATOM 1443 C C . ASP A 1 183 ? 3.200 14.664 -0.736 1.00 95.06 183 ASP A C 1
ATOM 1445 O O . ASP A 1 183 ? 3.527 15.101 -1.839 1.00 95.06 183 ASP A O 1
ATOM 1449 N N . GLU A 1 184 ? 3.948 13.775 -0.084 1.00 93.50 184 GLU A N 1
ATOM 1450 C CA . GLU A 1 184 ? 5.262 13.337 -0.569 1.00 93.50 184 GLU A CA 1
ATOM 1451 C C . GLU A 1 184 ? 5.178 12.194 -1.589 1.00 93.50 184 GLU A C 1
ATOM 1453 O O . GLU A 1 184 ? 6.023 12.107 -2.488 1.00 93.50 184 GLU A O 1
ATOM 1458 N N . TYR A 1 185 ? 4.157 11.333 -1.497 1.00 91.50 185 TYR A N 1
ATOM 1459 C CA . TYR A 1 185 ? 4.037 10.154 -2.358 1.00 91.50 185 TYR A CA 1
ATOM 1460 C C . TYR A 1 185 ? 2.818 10.200 -3.274 1.00 91.50 185 TYR A C 1
ATOM 1462 O O . TYR A 1 185 ? 2.985 10.174 -4.494 1.00 91.50 185 TYR A O 1
ATOM 1470 N N . VAL A 1 186 ? 1.601 10.263 -2.723 1.00 90.19 186 VAL A N 1
ATOM 1471 C CA . VAL A 1 186 ? 0.362 10.090 -3.511 1.00 90.19 186 VAL A CA 1
ATOM 1472 C C . VAL A 1 186 ? 0.180 11.218 -4.532 1.00 90.19 186 VAL A C 1
ATOM 1474 O O . VAL A 1 186 ? -0.143 10.963 -5.690 1.00 90.19 186 VAL A O 1
ATOM 1477 N N . ASN A 1 187 ? 0.430 12.463 -4.129 1.00 89.69 187 ASN A N 1
ATOM 1478 C CA . ASN A 1 187 ? 0.230 13.641 -4.973 1.00 89.69 187 ASN A CA 1
ATOM 1479 C C . ASN A 1 187 ? 1.355 13.842 -6.003 1.00 89.69 187 ASN A C 1
ATOM 1481 O O . ASN A 1 187 ? 1.137 14.463 -7.045 1.00 89.69 187 ASN A O 1
ATOM 1485 N N . VAL A 1 188 ? 2.555 13.323 -5.727 1.00 89.81 188 VAL A N 1
ATOM 1486 C CA . VAL A 1 188 ? 3.752 13.544 -6.556 1.00 89.81 188 VAL A CA 1
ATOM 1487 C C . VAL A 1 188 ? 3.967 12.411 -7.560 1.00 89.81 188 VAL A C 1
ATOM 1489 O O . VAL A 1 188 ? 4.371 12.662 -8.697 1.00 89.81 188 VAL A O 1
ATOM 1492 N N . ARG A 1 189 ? 3.682 11.161 -7.180 1.00 85.88 189 ARG A N 1
ATOM 1493 C CA . ARG A 1 189 ? 4.002 9.967 -7.977 1.00 85.88 189 ARG A CA 1
ATOM 1494 C C . ARG A 1 189 ? 2.841 9.508 -8.852 1.00 85.88 189 ARG A C 1
ATOM 1496 O O . ARG A 1 189 ? 2.352 8.391 -8.729 1.00 85.88 189 ARG A O 1
ATOM 1503 N N . ALA A 1 190 ? 2.439 10.362 -9.792 1.00 84.56 190 ALA A N 1
ATOM 1504 C CA . ALA A 1 190 ? 1.305 10.113 -10.687 1.00 84.56 190 ALA A CA 1
ATOM 1505 C C . ALA A 1 190 ? 1.444 8.864 -11.584 1.00 84.56 190 ALA A C 1
ATOM 1507 O O . ALA A 1 190 ? 0.491 8.493 -12.270 1.00 84.56 190 ALA A O 1
ATOM 1508 N N . ASP A 1 191 ? 2.626 8.253 -11.650 1.00 81.69 191 ASP A N 1
ATOM 1509 C CA . ASP A 1 191 ? 2.943 7.008 -12.350 1.00 81.69 191 ASP A CA 1
ATOM 1510 C C . ASP A 1 191 ? 2.582 5.735 -11.559 1.00 81.69 191 ASP A C 1
ATOM 1512 O O . ASP A 1 191 ? 2.506 4.665 -12.160 1.00 81.69 191 ASP A O 1
ATOM 1516 N N . HIS A 1 192 ? 2.285 5.838 -10.261 1.00 84.81 192 HIS A N 1
ATOM 1517 C CA . HIS A 1 192 ? 1.955 4.701 -9.399 1.00 84.81 192 HIS A CA 1
ATOM 1518 C C . HIS A 1 192 ? 0.433 4.463 -9.312 1.00 84.81 192 HIS A C 1
ATOM 1520 O O . HIS A 1 192 ? -0.382 5.382 -9.393 1.00 84.81 192 HIS A O 1
ATOM 1526 N N . ASN A 1 193 ? 0.021 3.207 -9.127 1.00 87.12 193 ASN A N 1
ATOM 1527 C CA . ASN A 1 193 ? -1.332 2.868 -8.700 1.00 87.12 193 ASN A CA 1
ATOM 1528 C C . ASN A 1 193 ? -1.443 3.071 -7.182 1.00 87.12 193 ASN A C 1
ATOM 1530 O O . ASN A 1 193 ? -0.777 2.389 -6.409 1.00 87.12 193 ASN A O 1
ATOM 1534 N N . HIS A 1 194 ? -2.314 3.980 -6.749 1.00 89.56 194 HIS A N 1
ATOM 1535 C CA . HIS A 1 194 ? -2.482 4.309 -5.330 1.00 89.56 194 HIS A CA 1
ATOM 1536 C C . HIS A 1 194 ? -3.658 3.592 -4.656 1.00 89.56 194 HIS A C 1
ATOM 1538 O O . HIS A 1 194 ? -3.992 3.927 -3.526 1.00 89.56 194 HIS A O 1
ATOM 1544 N N . THR A 1 195 ? -4.304 2.610 -5.294 1.00 89.25 195 THR A N 1
ATOM 1545 C CA . THR A 1 195 ? -5.463 1.911 -4.711 1.00 89.25 195 THR A CA 1
ATOM 1546 C C . THR A 1 195 ? -5.120 1.256 -3.373 1.00 89.25 195 THR A C 1
ATOM 1548 O O . THR A 1 195 ? -5.868 1.426 -2.413 1.00 89.25 195 THR A O 1
ATOM 1551 N N . ILE A 1 196 ? -3.981 0.559 -3.286 1.00 89.62 196 ILE A N 1
ATOM 1552 C CA . ILE A 1 196 ? -3.529 -0.092 -2.046 1.00 89.62 196 ILE A CA 1
ATOM 1553 C C . ILE A 1 196 ? -3.105 0.956 -0.995 1.00 89.62 196 ILE A C 1
ATOM 1555 O O . ILE A 1 196 ? -3.678 0.951 0.097 1.00 89.62 196 ILE A O 1
ATOM 1559 N N . PRO A 1 197 ? -2.192 1.910 -1.296 1.00 92.62 197 PRO A N 1
ATOM 1560 C CA . PRO A 1 197 ? -1.859 2.991 -0.367 1.00 92.62 197 PRO A CA 1
ATOM 1561 C C . PRO A 1 197 ? -3.074 3.765 0.159 1.00 92.62 197 PRO A C 1
ATOM 1563 O O . PRO A 1 197 ? -3.206 3.942 1.366 1.00 92.62 197 PRO A O 1
ATOM 1566 N N . ASN A 1 198 ? -3.995 4.179 -0.714 1.00 93.81 198 ASN A N 1
ATOM 1567 C CA . ASN A 1 198 ? -5.167 4.963 -0.317 1.00 93.81 198 ASN A CA 1
ATOM 1568 C C . ASN A 1 198 ? -6.113 4.168 0.582 1.00 93.81 198 ASN A C 1
ATOM 1570 O O . ASN A 1 198 ? -6.683 4.738 1.513 1.00 93.81 198 ASN A O 1
ATOM 1574 N N . HIS A 1 199 ? -6.259 2.861 0.344 1.00 93.81 199 HIS A N 1
ATOM 1575 C CA . HIS A 1 199 ? -7.011 2.003 1.251 1.00 93.81 199 HIS A CA 1
ATOM 1576 C C . HIS A 1 199 ? -6.382 2.006 2.655 1.00 93.81 199 HIS A C 1
ATOM 1578 O O . HIS A 1 199 ? -7.073 2.275 3.639 1.00 93.81 199 HIS A O 1
ATOM 1584 N N . PHE A 1 200 ? -5.067 1.802 2.761 1.00 95.38 200 PHE A N 1
ATOM 1585 C CA . PHE A 1 200 ? -4.376 1.838 4.052 1.00 95.38 200 PHE A CA 1
ATOM 1586 C C . PHE A 1 200 ? -4.435 3.210 4.733 1.00 95.38 200 PHE A C 1
ATOM 1588 O O . PHE A 1 200 ? -4.653 3.275 5.941 1.00 95.38 200 PHE A O 1
ATOM 1595 N N . LEU A 1 201 ? -4.320 4.310 3.986 1.00 96.69 201 LEU A N 1
ATOM 1596 C CA . LEU A 1 201 ? -4.497 5.658 4.537 1.00 96.69 201 LEU A CA 1
ATOM 1597 C C . LEU A 1 201 ? -5.922 5.867 5.063 1.00 96.69 201 LEU A C 1
ATOM 1599 O O . LEU A 1 201 ? -6.108 6.422 6.145 1.00 96.69 201 LEU A O 1
ATOM 1603 N N . SER A 1 202 ? -6.939 5.384 4.345 1.00 96.38 202 SER A N 1
ATOM 1604 C CA . SER A 1 202 ? -8.325 5.422 4.822 1.00 96.38 202 SER A CA 1
ATOM 1605 C C . SER A 1 202 ? -8.510 4.594 6.096 1.00 96.38 202 SER A C 1
ATOM 1607 O O . SER A 1 202 ? -9.160 5.048 7.033 1.00 96.38 202 SER A O 1
ATOM 1609 N N . LEU A 1 203 ? -7.908 3.408 6.173 1.00 96.19 203 LEU A N 1
ATOM 1610 C CA . LEU A 1 203 ? -7.962 2.564 7.365 1.00 96.19 203 LEU A CA 1
ATOM 1611 C C . LEU A 1 203 ? -7.223 3.198 8.560 1.00 96.19 203 LEU A C 1
ATOM 1613 O O . LEU A 1 203 ? -7.696 3.105 9.692 1.00 96.19 203 LEU A O 1
ATOM 1617 N N . ALA A 1 204 ? -6.103 3.891 8.330 1.00 97.25 204 ALA A N 1
ATOM 1618 C CA . ALA A 1 204 ? -5.400 4.646 9.368 1.00 97.25 204 ALA A CA 1
ATOM 1619 C C . ALA A 1 204 ? -6.273 5.777 9.941 1.00 97.25 204 ALA A C 1
ATOM 1621 O O . ALA A 1 204 ? -6.303 5.982 11.159 1.00 97.25 204 ALA A O 1
ATOM 1622 N N . ARG A 1 205 ? -7.037 6.469 9.083 1.00 96.81 205 ARG A N 1
ATOM 1623 C CA . ARG A 1 205 ? -8.016 7.484 9.507 1.00 96.81 205 ARG A CA 1
ATOM 1624 C C . ARG A 1 205 ? -9.118 6.882 10.373 1.00 96.81 205 ARG A C 1
ATOM 1626 O O . ARG A 1 205 ? -9.426 7.453 11.418 1.00 96.81 205 ARG A O 1
ATOM 1633 N N . ASP A 1 206 ? -9.647 5.722 9.996 1.00 95.69 206 ASP A N 1
ATOM 1634 C CA . ASP A 1 206 ? -10.679 5.029 10.776 1.00 95.69 206 ASP A CA 1
ATOM 1635 C C . ASP A 1 206 ? -10.160 4.579 12.145 1.00 95.69 206 ASP A C 1
ATOM 1637 O O . ASP A 1 206 ? -10.829 4.786 13.159 1.00 95.69 206 ASP A O 1
ATOM 1641 N N . LEU A 1 207 ? -8.940 4.033 12.200 1.00 95.62 207 LEU A N 1
ATOM 1642 C CA . LEU A 1 207 ? -8.274 3.662 13.452 1.00 95.62 207 LEU A CA 1
ATOM 1643 C C . LEU A 1 207 ? -8.101 4.872 14.376 1.00 95.62 207 LEU A C 1
ATOM 1645 O O . LEU A 1 207 ? -8.395 4.785 15.571 1.00 95.62 207 LEU A O 1
ATOM 1649 N N . ARG A 1 208 ? -7.666 6.012 13.826 1.00 96.00 208 ARG A N 1
ATOM 1650 C CA . ARG A 1 208 ? -7.544 7.273 14.566 1.00 96.00 208 ARG A CA 1
ATOM 1651 C C . ARG A 1 208 ? -8.900 7.756 15.072 1.00 96.00 208 ARG A C 1
ATOM 1653 O O . ARG A 1 208 ? -9.019 8.136 16.235 1.00 96.00 208 ARG A O 1
ATOM 1660 N N . GLN A 1 209 ? -9.926 7.737 14.224 1.00 95.00 209 GLN A N 1
ATOM 1661 C CA . GLN A 1 209 ? -11.267 8.175 14.598 1.00 95.00 209 GLN A CA 1
ATOM 1662 C C . GLN A 1 209 ? -11.861 7.289 15.704 1.00 95.00 209 GLN A C 1
ATOM 1664 O O . GLN A 1 209 ? -12.420 7.818 16.667 1.00 95.00 209 GLN A O 1
ATOM 1669 N N . GLU A 1 210 ? -11.712 5.965 15.606 1.00 93.75 210 GLU A N 1
ATOM 1670 C CA . GLU A 1 210 ? -12.142 5.021 16.646 1.00 93.75 210 GLU A CA 1
ATOM 1671 C C . GLU A 1 21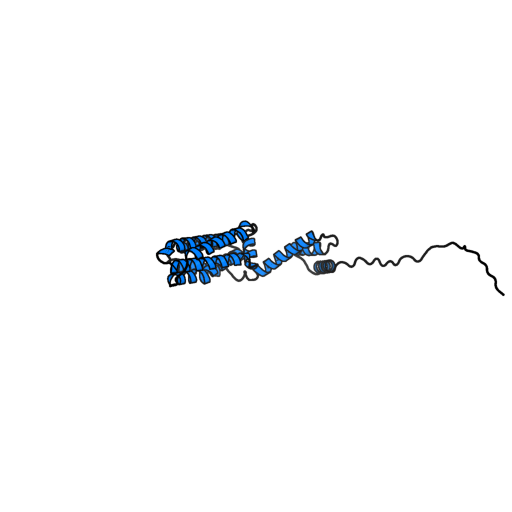0 ? -11.356 5.246 17.950 1.00 93.75 210 GLU A C 1
ATOM 1673 O O . GLU A 1 210 ? -11.946 5.242 19.031 1.00 93.75 210 GLU A O 1
ATOM 1678 N N . ALA A 1 211 ? -10.049 5.523 17.871 1.00 93.25 211 ALA A N 1
ATOM 1679 C CA . ALA A 1 211 ? -9.235 5.852 19.040 1.00 93.25 211 ALA A CA 1
ATOM 1680 C C . ALA A 1 211 ? -9.722 7.120 19.757 1.00 93.25 211 ALA A C 1
ATOM 1682 O O . ALA A 1 211 ? -9.905 7.101 20.973 1.00 93.25 211 ALA A O 1
ATOM 1683 N N . MET A 1 212 ? -10.004 8.192 19.013 1.00 93.69 212 MET A N 1
ATOM 1684 C CA . MET A 1 212 ? -10.515 9.448 19.577 1.00 93.69 212 MET A CA 1
ATOM 1685 C C . MET A 1 212 ? -11.872 9.273 20.269 1.00 93.69 212 MET A C 1
ATOM 1687 O O . MET A 1 212 ? -12.133 9.900 21.291 1.00 93.69 212 MET A O 1
ATOM 1691 N N . GLN A 1 213 ? -12.739 8.398 19.750 1.00 92.56 213 GLN A N 1
ATOM 1692 C CA . GLN A 1 213 ? -14.020 8.083 20.398 1.00 92.56 213 GLN A CA 1
ATOM 1693 C C . GLN A 1 213 ? -13.836 7.319 21.715 1.00 92.56 213 GLN A C 1
ATOM 1695 O O . GLN A 1 213 ? -14.651 7.451 22.623 1.00 92.56 213 GLN A O 1
ATOM 1700 N N . LEU A 1 214 ? -12.768 6.526 21.821 1.00 90.25 214 LEU A N 1
ATOM 1701 C CA . LEU A 1 214 ? -12.473 5.692 22.984 1.00 90.25 214 LEU A CA 1
ATOM 1702 C C . LEU A 1 214 ? -11.582 6.375 24.024 1.00 90.25 214 LEU A C 1
ATOM 1704 O O . LEU A 1 214 ? -11.430 5.824 25.109 1.00 90.25 214 LEU A O 1
ATOM 1708 N N . GLU A 1 215 ? -11.020 7.551 23.738 1.00 89.62 215 GLU A N 1
ATOM 1709 C CA . GLU A 1 215 ? -10.049 8.243 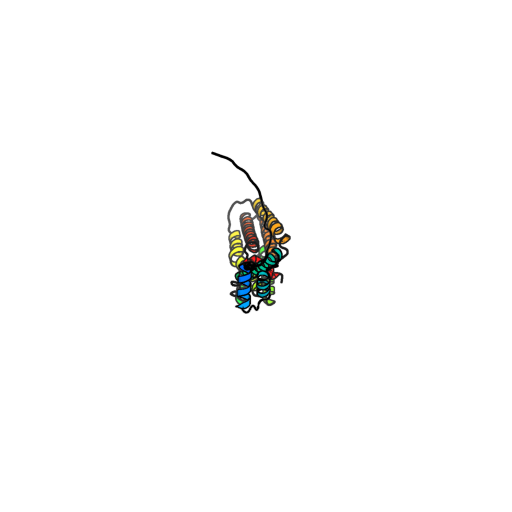24.599 1.00 89.62 215 GLU A CA 1
ATOM 1710 C C . GLU A 1 215 ? -10.517 8.361 26.057 1.00 89.62 215 GLU A C 1
ATOM 1712 O O . GLU A 1 215 ? -9.768 8.060 26.981 1.00 89.62 215 GLU A O 1
ATOM 1717 N N . SER A 1 216 ? -11.773 8.762 26.270 1.00 86.44 216 SER A N 1
ATOM 1718 C CA . SER A 1 216 ? -12.310 8.985 27.619 1.00 86.44 216 SER A CA 1
ATOM 1719 C C . SER A 1 216 ? -12.748 7.700 28.331 1.00 86.44 216 SER A C 1
ATOM 1721 O O . SER A 1 216 ? -12.763 7.657 29.559 1.00 86.44 216 SER A O 1
ATOM 1723 N N . GLU A 1 217 ? -13.140 6.667 27.583 1.00 89.19 217 GLU A N 1
ATOM 1724 C CA . GLU A 1 217 ? -13.744 5.447 28.140 1.00 89.19 217 GLU A CA 1
ATOM 1725 C C . GLU A 1 217 ? -12.744 4.293 28.271 1.00 89.19 217 GLU A C 1
ATOM 1727 O O . GLU A 1 217 ? -12.854 3.469 29.179 1.00 89.19 217 GLU A O 1
ATOM 1732 N N . ARG A 1 218 ? -11.810 4.194 27.320 1.00 88.06 218 ARG A N 1
ATOM 1733 C CA . ARG A 1 218 ? -10.845 3.099 27.150 1.00 88.06 218 ARG A CA 1
ATOM 1734 C C . ARG A 1 218 ? -9.535 3.635 26.538 1.00 88.06 218 ARG A C 1
ATOM 1736 O O . ARG A 1 218 ? -9.194 3.244 25.413 1.00 88.06 218 ARG A O 1
ATOM 1743 N N . PRO A 1 219 ? -8.804 4.524 27.236 1.00 87.62 219 PRO A N 1
ATOM 1744 C CA . PRO A 1 219 ? -7.623 5.208 26.695 1.00 87.62 219 PRO A CA 1
ATOM 1745 C C . PRO A 1 219 ? -6.526 4.243 26.233 1.00 87.62 219 PRO A C 1
ATOM 1747 O O . PRO A 1 219 ? -5.853 4.479 25.232 1.00 87.62 219 PRO A O 1
ATOM 1750 N N . GLU A 1 220 ? -6.379 3.100 26.892 1.00 85.50 220 GLU A N 1
ATOM 1751 C CA . GLU A 1 220 ? -5.347 2.123 26.551 1.00 85.50 220 GLU A CA 1
ATOM 1752 C C . GLU A 1 220 ? -5.679 1.391 25.246 1.00 85.50 220 GLU A C 1
ATOM 1754 O O . GLU A 1 220 ? -4.795 1.113 24.429 1.00 85.50 220 GLU A O 1
ATOM 1759 N N . ARG A 1 221 ? -6.976 1.159 24.996 1.00 87.88 221 ARG A N 1
ATOM 1760 C CA . ARG A 1 221 ? -7.452 0.669 23.697 1.00 87.88 221 ARG A CA 1
ATOM 1761 C C . ARG A 1 221 ? -7.248 1.720 22.612 1.00 87.88 221 ARG A C 1
ATOM 1763 O O . ARG A 1 221 ? -6.825 1.352 21.518 1.00 87.88 221 ARG A O 1
ATOM 1770 N N . ALA A 1 222 ? -7.520 2.993 22.900 1.00 91.44 222 ALA A N 1
ATOM 1771 C CA . ALA A 1 222 ? -7.284 4.087 21.959 1.00 91.44 222 ALA A CA 1
ATOM 1772 C C . ALA A 1 222 ? -5.811 4.142 21.521 1.00 91.44 222 ALA A C 1
ATOM 1774 O O . ALA A 1 222 ? -5.518 4.184 20.328 1.00 91.44 222 ALA A O 1
ATOM 1775 N N . VAL A 1 223 ? -4.871 4.016 22.457 1.00 90.94 223 VAL A N 1
ATOM 1776 C CA . VAL A 1 223 ? -3.437 3.981 22.130 1.00 90.94 223 VAL A CA 1
ATOM 1777 C C . VAL A 1 223 ? -3.027 2.744 21.354 1.00 90.94 223 VAL A C 1
ATOM 1779 O O . VAL A 1 223 ? -2.231 2.847 20.422 1.00 90.94 223 VAL A O 1
ATOM 1782 N N . GLY A 1 224 ? -3.600 1.583 21.660 1.00 90.69 224 GLY A N 1
ATOM 1783 C CA . GLY A 1 224 ? -3.364 0.392 20.854 1.00 90.69 224 GLY A CA 1
ATOM 1784 C C . GLY A 1 224 ? -3.841 0.541 19.399 1.00 90.69 224 GLY A C 1
ATOM 1785 O O . GLY A 1 224 ? -3.166 0.055 18.492 1.00 90.69 224 GLY A O 1
ATOM 1786 N N . LEU A 1 225 ? -4.954 1.245 19.160 1.00 93.38 225 LEU A N 1
ATOM 1787 C CA . LEU A 1 225 ? -5.431 1.573 17.810 1.00 93.38 225 LEU A CA 1
ATOM 1788 C C . LEU A 1 225 ? -4.489 2.551 17.094 1.00 93.38 225 LEU A C 1
ATOM 1790 O O . LEU A 1 225 ? -4.149 2.323 15.936 1.00 93.38 225 LEU A O 1
ATOM 1794 N N . LEU A 1 226 ? -4.006 3.587 17.786 1.00 94.69 226 LEU A N 1
ATOM 1795 C CA . LEU A 1 226 ? -3.054 4.553 17.223 1.00 94.69 226 LEU A CA 1
ATOM 1796 C C . LEU A 1 226 ? -1.693 3.916 16.917 1.00 94.69 226 LEU A C 1
ATOM 1798 O O . LEU A 1 226 ? -1.106 4.196 15.880 1.00 94.69 226 LEU A O 1
ATOM 1802 N N . SER A 1 227 ? -1.222 2.989 17.753 1.00 92.75 227 SER A N 1
ATOM 1803 C CA . SER A 1 227 ? -0.012 2.207 17.469 1.00 92.75 227 SER A CA 1
ATOM 1804 C C . SER A 1 227 ? -0.193 1.255 16.280 1.00 92.75 227 SER A C 1
ATOM 1806 O O . SER A 1 227 ? 0.754 1.013 15.533 1.00 92.75 227 SER A O 1
ATOM 1808 N N . ALA A 1 228 ? -1.396 0.708 16.082 1.00 94.25 228 ALA A N 1
ATOM 1809 C CA . ALA A 1 228 ? -1.706 -0.066 14.883 1.00 94.25 228 ALA A CA 1
ATOM 1810 C C . ALA A 1 228 ? -1.737 0.825 13.628 1.00 94.25 228 ALA A C 1
ATOM 1812 O O . ALA A 1 228 ? -1.230 0.409 12.589 1.00 94.25 228 ALA A O 1
ATOM 1813 N N . ALA A 1 229 ? -2.271 2.047 13.739 1.00 96.12 229 ALA A N 1
ATOM 1814 C CA . ALA A 1 229 ? -2.264 3.032 12.661 1.00 96.12 229 ALA A CA 1
ATOM 1815 C C . ALA A 1 229 ? -0.836 3.464 12.294 1.00 96.12 229 ALA A C 1
ATOM 1817 O O . ALA A 1 229 ? -0.499 3.487 11.118 1.00 96.12 229 ALA A O 1
ATOM 1818 N N . ASP A 1 230 ? 0.030 3.725 13.272 1.00 94.75 230 ASP A N 1
ATOM 1819 C CA . ASP A 1 230 ? 1.424 4.112 13.020 1.00 94.75 230 ASP A CA 1
ATOM 1820 C C . ASP A 1 230 ? 2.185 3.073 12.176 1.00 94.75 230 ASP A C 1
ATOM 1822 O O . ASP A 1 230 ? 2.931 3.405 11.257 1.00 94.75 230 ASP A O 1
ATOM 1826 N N . GLU A 1 231 ? 1.935 1.791 12.425 1.00 94.12 231 GLU A N 1
ATOM 1827 C CA . GLU A 1 231 ? 2.616 0.708 11.710 1.00 94.12 231 GLU A CA 1
ATOM 1828 C C . GLU A 1 231 ? 1.997 0.376 10.366 1.00 94.12 231 GLU A C 1
ATOM 1830 O O . GLU A 1 231 ? 2.689 -0.083 9.458 1.00 94.12 231 GLU A O 1
ATOM 1835 N N . LEU A 1 232 ? 0.714 0.680 10.216 1.00 95.38 232 LEU A N 1
ATOM 1836 C CA . LEU A 1 232 ? 0.075 0.748 8.918 1.00 95.38 232 LEU A CA 1
ATOM 1837 C C . LEU A 1 232 ? 0.723 1.835 8.048 1.00 95.38 232 LEU A C 1
ATOM 1839 O O . LEU A 1 232 ? 1.068 1.562 6.903 1.00 95.38 232 LEU A O 1
ATOM 1843 N N . LEU A 1 233 ? 0.973 3.029 8.593 1.00 96.81 233 LEU A N 1
ATOM 1844 C CA . LEU A 1 233 ? 1.634 4.119 7.861 1.00 96.81 233 LEU A CA 1
ATOM 1845 C C . LEU A 1 233 ? 3.095 3.794 7.527 1.00 96.81 233 LEU A C 1
ATOM 1847 O O . LEU A 1 233 ? 3.523 4.011 6.396 1.00 96.81 233 LEU A O 1
ATOM 1851 N N . ALA A 1 234 ? 3.829 3.177 8.456 1.00 95.25 234 ALA A N 1
ATOM 1852 C CA . ALA A 1 234 ? 5.182 2.687 8.189 1.00 95.25 234 ALA A CA 1
ATOM 1853 C C . ALA A 1 234 ? 5.219 1.632 7.068 1.00 95.25 234 ALA A C 1
ATOM 1855 O O . ALA A 1 234 ? 6.207 1.528 6.339 1.00 95.25 234 ALA A O 1
ATOM 1856 N N . TYR A 1 235 ? 4.158 0.832 6.924 1.00 93.12 235 TYR A N 1
ATOM 1857 C CA . TYR A 1 235 ? 4.028 -0.093 5.802 1.00 93.12 235 TYR A CA 1
ATOM 1858 C C . TYR A 1 235 ? 3.736 0.640 4.488 1.00 93.12 235 TYR A C 1
ATOM 1860 O O . TYR A 1 235 ? 4.347 0.308 3.476 1.00 93.12 235 TYR A O 1
ATOM 1868 N N . VAL A 1 236 ? 2.880 1.668 4.497 1.00 94.00 236 VAL A N 1
ATOM 1869 C CA . VAL A 1 236 ? 2.606 2.489 3.303 1.00 94.00 236 VAL A CA 1
ATOM 1870 C C . VAL A 1 236 ? 3.876 3.163 2.779 1.00 94.00 236 VAL A C 1
ATOM 1872 O O . VAL A 1 236 ? 4.132 3.101 1.580 1.00 94.00 236 VAL A O 1
ATOM 1875 N N . GLU A 1 237 ? 4.702 3.743 3.648 1.00 92.94 237 GLU A N 1
ATOM 1876 C CA . GLU A 1 237 ? 6.000 4.320 3.259 1.00 92.94 237 GLU A CA 1
ATOM 1877 C C . GLU A 1 237 ? 6.905 3.264 2.601 1.00 92.94 237 GLU A C 1
ATOM 1879 O O . GLU A 1 237 ? 7.447 3.480 1.517 1.00 92.94 237 GLU A O 1
ATOM 1884 N N . GLN A 1 238 ? 6.977 2.057 3.178 1.00 90.62 238 GLN A N 1
ATOM 1885 C CA . GLN A 1 238 ? 7.743 0.949 2.595 1.00 90.62 238 GLN A CA 1
ATOM 1886 C C . GLN A 1 238 ? 7.253 0.528 1.206 1.00 90.62 238 GLN A C 1
ATOM 1888 O O . GLN A 1 238 ? 8.071 0.043 0.421 1.00 90.62 238 GLN A O 1
ATOM 1893 N N . LEU A 1 239 ? 5.963 0.696 0.888 1.00 88.19 239 LEU A N 1
ATOM 1894 C CA . LEU A 1 239 ? 5.450 0.412 -0.456 1.00 88.19 239 LEU A CA 1
ATOM 1895 C C . LEU A 1 239 ? 6.046 1.352 -1.514 1.00 88.19 239 LEU A C 1
ATOM 1897 O O . LEU A 1 239 ? 6.184 0.950 -2.667 1.00 88.19 239 LEU A O 1
ATOM 1901 N N . TYR A 1 240 ? 6.410 2.577 -1.136 1.00 87.50 240 TYR A N 1
ATOM 1902 C CA . TYR A 1 240 ? 7.031 3.544 -2.042 1.00 87.50 240 TYR A CA 1
ATOM 1903 C C . TYR A 1 240 ? 8.560 3.489 -2.027 1.00 87.50 240 TYR A C 1
ATOM 1905 O O . TYR A 1 240 ? 9.184 3.684 -3.073 1.00 87.50 240 TYR A O 1
ATOM 1913 N N . ASP A 1 241 ? 9.155 3.208 -0.866 1.00 86.31 241 ASP A N 1
ATOM 1914 C CA . ASP A 1 241 ? 10.608 3.235 -0.681 1.00 86.31 241 ASP A CA 1
ATOM 1915 C C . ASP A 1 241 ? 11.301 1.957 -1.152 1.00 86.31 241 ASP A C 1
ATOM 1917 O O . ASP A 1 241 ? 12.444 1.991 -1.618 1.00 86.31 241 ASP A O 1
ATOM 1921 N N . ARG A 1 242 ? 10.635 0.801 -1.041 1.00 82.25 242 ARG A N 1
ATOM 1922 C CA . ARG A 1 242 ? 11.202 -0.458 -1.528 1.00 82.25 242 ARG A CA 1
ATOM 1923 C C . ARG A 1 242 ? 10.954 -0.583 -3.020 1.00 82.25 242 ARG A C 1
ATOM 1925 O O . ARG A 1 242 ? 9.810 -0.601 -3.466 1.00 82.25 242 ARG A O 1
ATOM 1932 N N . ASN A 1 243 ? 12.044 -0.744 -3.767 1.00 70.94 243 ASN A N 1
ATOM 1933 C CA . ASN A 1 243 ? 12.025 -0.834 -5.223 1.00 70.94 243 ASN A CA 1
ATOM 1934 C C . ASN A 1 243 ? 11.009 -1.861 -5.748 1.00 70.94 243 ASN A C 1
ATOM 1936 O O . ASN A 1 243 ? 10.207 -1.539 -6.612 1.00 70.94 243 ASN A O 1
ATOM 1940 N N . GLU A 1 244 ? 10.968 -3.053 -5.151 1.00 70.56 244 GLU A N 1
ATOM 1941 C CA . GLU A 1 244 ? 10.026 -4.116 -5.516 1.00 70.56 244 GLU A CA 1
ATOM 1942 C C . GLU A 1 244 ? 8.555 -3.669 -5.445 1.00 70.56 244 GLU A C 1
ATOM 1944 O O . GLU A 1 244 ? 7.787 -3.860 -6.389 1.00 70.56 244 GLU A O 1
ATOM 1949 N N . TYR A 1 245 ? 8.164 -3.008 -4.354 1.00 77.19 245 TYR A N 1
ATOM 1950 C CA . TYR A 1 245 ? 6.793 -2.534 -4.175 1.00 77.19 245 TYR A CA 1
ATOM 1951 C C . TYR A 1 245 ? 6.492 -1.306 -5.030 1.00 77.19 245 TYR A C 1
ATOM 1953 O O . TYR A 1 245 ? 5.413 -1.210 -5.606 1.00 77.19 245 TYR A O 1
ATOM 1961 N N . SER A 1 246 ? 7.461 -0.416 -5.206 1.00 78.81 246 SER A N 1
ATOM 1962 C CA . SER A 1 246 ? 7.348 0.733 -6.103 1.00 78.81 246 SER A CA 1
ATOM 1963 C C . SER A 1 246 ? 7.141 0.302 -7.565 1.00 78.81 246 SER A C 1
ATOM 1965 O O . SER A 1 246 ? 6.257 0.811 -8.260 1.00 78.81 246 SER A O 1
ATOM 1967 N N . VAL A 1 247 ? 7.893 -0.703 -8.026 1.00 78.62 247 VAL A N 1
ATOM 1968 C CA . VAL A 1 247 ? 7.703 -1.356 -9.333 1.00 78.62 247 VAL A CA 1
ATOM 1969 C C . VAL A 1 247 ? 6.312 -1.988 -9.427 1.00 78.62 247 VAL A C 1
ATOM 1971 O O . VAL A 1 247 ? 5.607 -1.772 -10.416 1.00 78.62 247 VAL A O 1
ATOM 1974 N N . MET A 1 248 ? 5.884 -2.726 -8.398 1.00 82.56 248 MET A N 1
ATOM 1975 C CA . MET A 1 248 ? 4.548 -3.329 -8.338 1.00 82.56 248 MET A CA 1
ATOM 1976 C C . MET A 1 248 ? 3.443 -2.269 -8.472 1.00 82.56 248 MET A C 1
ATOM 1978 O O . MET A 1 248 ? 2.533 -2.436 -9.285 1.00 82.56 248 MET A O 1
ATOM 1982 N N . LEU A 1 249 ? 3.531 -1.153 -7.740 1.00 80.38 249 LEU A N 1
ATOM 1983 C CA . LEU A 1 249 ? 2.548 -0.068 -7.817 1.00 80.38 249 LEU A CA 1
ATOM 1984 C C . LEU A 1 249 ? 2.501 0.561 -9.217 1.00 80.38 249 LEU A C 1
ATOM 1986 O O . LEU A 1 249 ? 1.409 0.844 -9.708 1.00 80.38 249 LEU A O 1
ATOM 1990 N N . ARG A 1 250 ? 3.639 0.743 -9.897 1.00 80.81 250 ARG A N 1
ATOM 1991 C CA . ARG A 1 250 ? 3.663 1.221 -11.294 1.00 80.81 250 ARG A CA 1
ATOM 1992 C C . ARG A 1 250 ? 2.991 0.233 -12.255 1.00 80.81 250 ARG A C 1
ATOM 1994 O O . ARG A 1 250 ? 2.223 0.646 -13.122 1.00 80.81 250 ARG A O 1
ATOM 2001 N N . ARG A 1 251 ? 3.220 -1.072 -12.073 1.00 79.75 251 ARG A N 1
ATOM 2002 C CA . ARG A 1 251 ? 2.623 -2.145 -12.892 1.00 79.75 251 ARG A CA 1
ATOM 2003 C C . ARG A 1 251 ? 1.108 -2.242 -12.747 1.00 79.75 251 ARG A C 1
ATOM 2005 O O . ARG A 1 251 ? 0.434 -2.381 -13.756 1.00 79.75 251 ARG A O 1
ATOM 2012 N N . LEU A 1 252 ? 0.572 -2.097 -11.536 1.00 76.44 252 LEU A N 1
ATOM 2013 C CA . LEU A 1 252 ? -0.872 -2.190 -11.267 1.00 76.44 252 LEU A CA 1
ATOM 2014 C C . LEU A 1 252 ? -1.720 -1.113 -11.975 1.00 76.44 252 LEU A C 1
ATOM 2016 O O . LEU A 1 252 ? -2.949 -1.156 -11.910 1.00 76.44 252 LEU A O 1
ATOM 2020 N N . ARG A 1 253 ? -1.104 -0.100 -12.592 1.00 68.25 253 ARG A N 1
ATOM 2021 C CA . ARG A 1 253 ? -1.802 0.918 -13.390 1.00 68.25 253 ARG A CA 1
ATOM 2022 C C . ARG A 1 253 ? -2.110 0.446 -14.822 1.00 68.25 253 ARG A C 1
ATOM 2024 O O . ARG A 1 253 ? -2.999 1.026 -15.448 1.00 68.25 253 ARG A O 1
ATOM 2031 N N . GLY A 1 254 ? -1.347 -0.525 -15.333 1.00 48.69 254 GLY A N 1
ATOM 2032 C CA . GLY A 1 254 ? -1.390 -1.016 -16.715 1.00 48.69 254 GLY A CA 1
ATOM 2033 C C . GLY A 1 254 ? -2.249 -2.254 -16.882 1.00 48.69 254 GLY A C 1
ATOM 2034 O O . GLY A 1 254 ? -1.960 -3.247 -16.186 1.00 48.69 254 GLY A O 1
#

Organism: Natronobacterium texcoconense (NCBI:txid1095778)

Secondary structure (DSSP, 8-state):
------------------------------HHHHHHHHHHHHS----HHHHHHHHHHH-TT--HHHHHHHHHHHHHHHHHHHHHHTTTT--HHHHHHHHHHHHHHHTT--SHHHHHHHHHHHHHHHHHHTT--HHHHHHHHHHHHHIIIIIHHHHHHHTT------HHHHHHHHHHHHHHHIIIIITT-TTS--HHHHHHHHHHHHHHHHHHHHTTT-HHHHHHHHHHHHHHHHHHHHHHHSHHHHHHHHHTT-

Radius of gyration: 33.8 Å; chains: 1; bounding box: 114×61×86 Å

Sequence (254 aa):
MTNDTNTGADDSSRSERDRGRRRDSKPESHPATRAAETIANRERLDSDLAIRLCRTLSDPSATSERVEDVLQDAIEVLETAEALEGIDDIGERDVRRRLDSLEAELQDRDGATYRHLVDRIRELEAMVDRNGDAVQLYAVYQECTFYDRTLLPRLARARSADQPSDVGRLAADVESRIETIEDEYVNVRADHNHTIPNHFLSLARDLRQEAMQLESERPERAVGLLSAADELLAYVEQLYDRNEYSVMLRRLRG

Foldseek 3Di:
DDDDDDDDDDDDDDDDDDDDPPVPPPPPQDPQLVVLVVCPVPDDDPDPLNVLQSVLSVDPPRDPVSNVVSVVVVVLVVLLVVLCVVQVVQDLVNLVVLLVVLLVVLVPDDDPLSVLVNVVSVVLVVQSVVPDDSLSSSVSNVLSCCCVPPQVVLLVVLVPFDDDDDLVVLLVVLVVLLVVCCVVPVVPCPLFACPSVVSLSVSLVRLSVVLVVCCVPRNSSSVSSSVSSVVSSVVSVCLCPPSSSVSSRNVVVD

pLDDT: mean 83.17, std 16.32, range [33.53, 97.88]